Protein AF-H2LE62-F1 (afdb_monomer_lite)

Radius of gyration: 80.96 Å; chains: 1; bounding box: 161×39×253 Å

Structure (mmCIF, N/CA/C/O backbone):
data_AF-H2LE62-F1
#
_entry.id   AF-H2LE62-F1
#
loop_
_atom_site.group_PDB
_atom_site.id
_atom_site.type_symbol
_atom_site.label_atom_id
_atom_site.label_alt_id
_atom_site.label_comp_id
_atom_site.label_asym_id
_atom_site.label_entity_id
_atom_site.label_seq_id
_atom_site.pdbx_PDB_ins_code
_atom_site.Cartn_x
_atom_site.Cartn_y
_atom_site.Cartn_z
_atom_site.occupancy
_atom_site.B_iso_or_equiv
_atom_site.auth_seq_id
_atom_site.auth_comp_id
_atom_site.auth_asym_id
_atom_site.auth_atom_id
_atom_site.pdbx_PDB_model_num
ATOM 1 N N . MET A 1 1 ? 24.171 -25.745 -8.741 1.00 79.38 1 MET A N 1
ATOM 2 C CA . MET A 1 1 ? 22.837 -25.869 -9.371 1.00 79.38 1 MET A CA 1
ATOM 3 C C . MET A 1 1 ? 21.854 -24.994 -8.609 1.00 79.38 1 MET A C 1
ATOM 5 O O . MET A 1 1 ? 22.087 -24.761 -7.430 1.00 79.38 1 MET A O 1
ATOM 9 N N . ALA A 1 2 ? 20.806 -24.497 -9.262 1.00 84.38 2 ALA A N 1
ATOM 10 C CA . ALA A 1 2 ? 19.799 -23.618 -8.673 1.00 84.38 2 ALA A CA 1
ATOM 11 C C . ALA A 1 2 ? 18.381 -24.155 -8.909 1.00 84.38 2 ALA A C 1
ATOM 13 O O . ALA A 1 2 ? 18.107 -24.781 -9.931 1.00 84.38 2 ALA A O 1
ATOM 14 N N . HIS A 1 3 ? 17.477 -23.887 -7.968 1.00 89.00 3 HIS A N 1
ATOM 15 C CA . HIS A 1 3 ? 16.048 -24.156 -8.111 1.00 89.00 3 HIS A CA 1
ATOM 16 C C . HIS A 1 3 ? 15.319 -22.854 -8.430 1.00 89.00 3 HIS A C 1
ATOM 18 O O . HIS A 1 3 ? 15.571 -21.829 -7.798 1.00 89.00 3 HIS A O 1
ATOM 24 N N . VAL A 1 4 ? 14.428 -22.895 -9.418 1.00 88.62 4 VAL A N 1
ATOM 25 C CA . VAL A 1 4 ? 13.673 -21.721 -9.861 1.00 88.62 4 VAL A CA 1
ATOM 26 C C . VAL A 1 4 ? 12.310 -21.733 -9.185 1.00 88.62 4 VAL A C 1
ATOM 28 O O . VAL A 1 4 ? 11.580 -22.721 -9.271 1.00 88.62 4 VAL A O 1
ATOM 31 N N . PHE A 1 5 ? 11.967 -20.628 -8.532 1.00 91.75 5 PHE A N 1
ATOM 32 C CA . PHE A 1 5 ? 10.667 -20.404 -7.913 1.00 91.75 5 PHE A CA 1
ATOM 33 C C . PHE A 1 5 ? 10.000 -19.200 -8.567 1.00 91.75 5 PHE A C 1
ATOM 35 O O . PHE A 1 5 ? 10.669 -18.245 -8.957 1.00 91.75 5 PHE A O 1
ATOM 42 N N . GLN A 1 6 ? 8.679 -19.246 -8.671 1.00 92.06 6 GLN A N 1
ATOM 43 C CA . GLN A 1 6 ? 7.855 -18.131 -9.116 1.00 92.06 6 GLN A CA 1
ATOM 44 C C . GLN A 1 6 ? 6.832 -17.794 -8.038 1.00 92.06 6 GLN A C 1
ATOM 46 O O . GLN A 1 6 ? 6.438 -18.655 -7.252 1.00 92.06 6 GLN A O 1
ATOM 51 N N . ILE A 1 7 ? 6.389 -16.543 -7.998 1.00 94.00 7 ILE A N 1
ATOM 52 C CA . ILE A 1 7 ? 5.278 -16.157 -7.131 1.00 94.00 7 ILE A CA 1
ATOM 53 C C . ILE A 1 7 ? 4.008 -16.790 -7.699 1.00 94.00 7 ILE A C 1
ATOM 55 O O . ILE A 1 7 ? 3.726 -16.646 -8.889 1.00 94.00 7 ILE A O 1
ATOM 59 N N . ASP A 1 8 ? 3.256 -17.483 -6.847 1.00 91.19 8 ASP A N 1
ATOM 60 C CA . ASP A 1 8 ? 1.966 -18.070 -7.188 1.00 91.19 8 ASP A CA 1
ATOM 61 C C . ASP A 1 8 ? 1.083 -16.994 -7.843 1.00 91.19 8 ASP A C 1
ATOM 63 O O . ASP A 1 8 ? 0.768 -15.978 -7.209 1.00 91.19 8 ASP A O 1
ATOM 67 N N . PRO A 1 9 ? 0.699 -17.178 -9.118 1.00 88.81 9 PRO A N 1
ATOM 68 C CA . PRO A 1 9 ? -0.034 -16.164 -9.856 1.00 88.81 9 PRO A CA 1
ATOM 69 C C . PRO A 1 9 ? -1.421 -15.891 -9.267 1.00 88.81 9 PRO A C 1
ATOM 71 O O . PRO A 1 9 ? -1.924 -14.787 -9.469 1.00 88.81 9 PRO A O 1
ATOM 74 N N . SER A 1 10 ? -1.998 -16.842 -8.526 1.00 90.50 10 SER A N 1
ATOM 75 C CA . SER A 1 10 ? -3.333 -16.729 -7.931 1.00 90.50 10 SER A CA 1
ATOM 76 C C . SER A 1 10 ? -3.279 -16.002 -6.594 1.00 90.50 10 SER A C 1
ATOM 78 O O . SER A 1 10 ? -3.988 -15.025 -6.380 1.00 90.50 10 SER A O 1
ATOM 80 N N . THR A 1 11 ? -2.418 -16.468 -5.684 1.00 93.12 11 THR A N 1
ATOM 81 C CA . THR A 1 11 ? -2.375 -15.929 -4.318 1.00 93.12 11 THR A CA 1
ATOM 82 C C . THR A 1 11 ? -1.470 -14.711 -4.184 1.00 93.12 11 THR A C 1
ATOM 84 O O . THR A 1 11 ? -1.624 -13.959 -3.225 1.00 93.12 11 THR A O 1
ATOM 87 N N . LYS A 1 12 ? -0.508 -14.519 -5.103 1.00 91.81 12 LYS A N 1
ATOM 88 C CA . LYS A 1 12 ? 0.533 -13.470 -5.073 1.00 91.81 12 LYS A CA 1
ATOM 89 C C . LYS A 1 12 ? 1.337 -13.396 -3.763 1.00 91.81 12 LYS A C 1
ATOM 91 O O . LYS A 1 12 ? 2.067 -12.433 -3.548 1.00 91.81 12 LYS A O 1
ATOM 96 N N . LYS A 1 13 ? 1.214 -14.405 -2.896 1.00 92.31 13 LYS A N 1
ATOM 97 C CA . LYS A 1 13 ? 1.770 -14.425 -1.533 1.00 92.31 13 LYS A CA 1
ATOM 98 C C . LYS A 1 13 ? 2.765 -15.556 -1.303 1.00 92.31 13 LYS A C 1
ATOM 100 O O . LYS A 1 13 ? 3.617 -15.432 -0.432 1.00 92.31 13 LYS A O 1
ATOM 105 N N . ASN A 1 14 ? 2.685 -16.631 -2.086 1.00 92.06 14 ASN A N 1
ATOM 106 C CA . ASN A 1 14 ? 3.518 -17.815 -1.902 1.00 92.06 14 ASN A CA 1
ATOM 107 C C . ASN A 1 14 ? 4.499 -17.993 -3.061 1.00 92.06 14 ASN A C 1
ATOM 109 O O . ASN A 1 14 ? 4.156 -17.746 -4.214 1.00 92.06 14 ASN A O 1
ATOM 113 N N . TRP A 1 15 ? 5.707 -18.465 -2.759 1.00 93.81 15 TRP A N 1
ATOM 114 C CA . TRP A 1 15 ? 6.665 -18.916 -3.767 1.00 93.81 15 TRP A CA 1
ATOM 115 C C . TRP A 1 15 ? 6.410 -20.388 -4.077 1.00 93.81 15 TRP A C 1
ATOM 117 O O . TRP A 1 15 ? 6.434 -21.228 -3.179 1.00 93.81 15 TRP A O 1
ATOM 127 N N . VAL A 1 16 ? 6.181 -20.708 -5.346 1.00 93.19 16 VAL A N 1
ATOM 128 C CA . VAL A 1 16 ? 5.974 -22.076 -5.830 1.00 93.19 16 VAL A CA 1
ATOM 129 C C . VAL A 1 16 ? 7.095 -22.464 -6.796 1.00 93.19 16 VAL A C 1
ATOM 131 O O . VAL A 1 16 ? 7.558 -21.618 -7.567 1.00 93.19 16 VAL A O 1
ATOM 134 N N . PRO A 1 17 ? 7.585 -23.715 -6.764 1.00 91.69 17 PRO A N 1
ATOM 135 C CA . PRO A 1 17 ? 8.647 -24.149 -7.662 1.00 91.69 17 PRO A CA 1
ATOM 136 C C . PRO A 1 17 ? 8.170 -24.071 -9.116 1.00 91.69 17 PRO A C 1
ATOM 138 O O . PRO A 1 17 ? 7.155 -24.659 -9.483 1.00 91.69 17 PRO A O 1
ATOM 141 N N . ALA A 1 18 ? 8.919 -23.347 -9.946 1.00 88.12 18 ALA A N 1
ATOM 142 C CA . ALA A 1 18 ? 8.647 -23.205 -11.375 1.00 88.12 18 ALA A CA 1
ATOM 143 C C . ALA A 1 18 ? 9.115 -24.435 -12.176 1.00 88.12 18 ALA A C 1
ATOM 145 O O . ALA A 1 18 ? 8.654 -24.670 -13.288 1.00 88.12 18 ALA A O 1
ATOM 146 N N . SER A 1 19 ? 10.021 -25.239 -11.607 1.00 85.19 19 SER A N 1
ATOM 147 C CA . SER A 1 19 ? 10.523 -26.483 -12.194 1.00 85.19 19 SER A CA 1
ATOM 148 C C . SER A 1 19 ? 10.711 -27.556 -11.123 1.00 85.19 19 SER A C 1
ATOM 150 O O . SER A 1 19 ? 11.054 -27.257 -9.979 1.00 85.19 19 SER A O 1
ATOM 152 N N . ARG A 1 20 ? 10.527 -28.826 -11.510 1.00 84.88 20 ARG A N 1
ATOM 153 C CA . ARG A 1 20 ? 10.823 -29.996 -10.663 1.00 84.88 20 ARG A CA 1
ATOM 154 C C . ARG A 1 20 ? 12.308 -30.363 -10.643 1.00 84.88 20 ARG A C 1
ATOM 156 O O . ARG A 1 20 ? 12.728 -31.112 -9.769 1.00 84.88 20 ARG A O 1
ATOM 163 N N . GLN A 1 21 ? 13.088 -29.871 -11.602 1.00 84.12 21 GLN A N 1
ATOM 164 C CA . GLN A 1 21 ? 14.509 -30.186 -11.747 1.00 84.12 21 GLN A CA 1
ATOM 165 C C . GLN A 1 21 ? 15.361 -28.94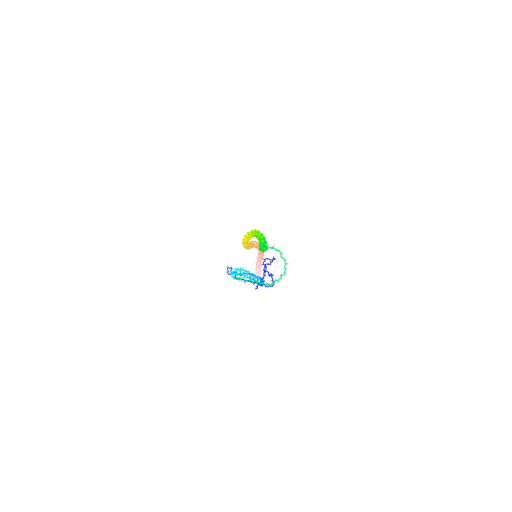9 -11.467 1.00 84.12 21 GLN A C 1
ATOM 167 O O . GLN A 1 21 ? 14.983 -27.826 -11.810 1.00 84.12 21 GLN A O 1
ATOM 172 N N . SER A 1 22 ? 16.515 -29.162 -10.835 1.00 83.88 22 SER A N 1
ATOM 173 C CA . SER A 1 22 ? 17.507 -28.113 -10.613 1.00 83.88 22 SER A CA 1
ATOM 174 C C . SER A 1 22 ? 18.229 -27.770 -11.911 1.00 83.88 22 SER A C 1
ATOM 176 O O . SER A 1 22 ? 18.597 -28.659 -12.675 1.00 83.88 22 SER A O 1
ATOM 178 N N . VAL A 1 23 ? 18.487 -26.485 -12.125 1.00 84.12 23 VAL A N 1
ATOM 179 C CA . VAL A 1 23 ? 19.155 -25.971 -13.320 1.00 84.12 23 VAL A CA 1
ATOM 180 C C . VAL A 1 23 ? 20.631 -25.719 -13.023 1.00 84.12 23 VAL A C 1
ATOM 182 O O . VAL A 1 23 ? 21.001 -25.258 -11.936 1.00 84.12 23 VAL A O 1
ATOM 185 N N . THR A 1 24 ? 21.506 -26.024 -13.978 1.00 84.00 24 THR A N 1
ATOM 186 C CA . THR A 1 24 ? 22.932 -25.712 -13.838 1.00 84.00 24 THR A CA 1
ATOM 187 C C . THR A 1 24 ? 23.139 -24.226 -14.095 1.00 84.00 24 THR A C 1
ATOM 189 O O . THR A 1 24 ? 22.752 -23.715 -15.140 1.00 84.00 24 THR A O 1
ATOM 192 N N . VAL A 1 25 ? 23.751 -23.527 -13.141 1.00 84.38 25 VAL A N 1
ATOM 193 C CA . VAL A 1 25 ? 24.020 -22.089 -13.235 1.00 84.38 25 VAL A CA 1
ATOM 194 C C . VAL A 1 25 ? 25.492 -21.820 -12.982 1.00 84.38 25 VAL A C 1
ATOM 196 O O . VAL A 1 25 ? 26.082 -22.403 -12.069 1.00 84.38 25 VAL A O 1
ATOM 199 N N . SER A 1 26 ? 26.064 -20.922 -13.775 1.00 84.19 26 SER A N 1
ATOM 200 C CA . SER A 1 26 ? 27.391 -20.360 -13.541 1.00 84.19 26 SER A CA 1
ATOM 201 C C . SER A 1 26 ? 27.226 -18.989 -12.905 1.00 84.19 26 SER A C 1
ATOM 203 O O . SER A 1 26 ? 26.459 -18.163 -13.398 1.00 84.19 26 SER A O 1
ATOM 205 N N . TYR A 1 27 ? 27.931 -18.744 -11.807 1.00 88.38 27 TYR A N 1
ATOM 206 C CA . TYR A 1 27 ? 27.864 -17.490 -11.067 1.00 88.38 27 TYR A CA 1
ATOM 207 C C . TYR A 1 27 ? 29.265 -17.015 -10.681 1.00 88.38 27 TYR A C 1
ATOM 209 O O . TYR A 1 27 ? 30.187 -17.820 -10.570 1.00 88.38 27 TYR A O 1
ATOM 217 N N . PHE A 1 28 ? 29.419 -15.712 -10.462 1.00 88.62 28 PHE A N 1
ATOM 218 C CA . PHE A 1 28 ? 30.625 -15.129 -9.878 1.00 88.62 28 PHE A CA 1
ATOM 219 C C . PHE A 1 28 ? 30.275 -14.235 -8.698 1.00 88.62 28 PHE A C 1
ATOM 221 O O . PHE A 1 28 ? 29.140 -13.775 -8.562 1.00 88.62 28 PHE A O 1
ATOM 228 N N . TYR A 1 29 ? 31.265 -14.004 -7.845 1.00 91.94 29 TYR A N 1
ATOM 229 C CA . TYR A 1 29 ? 31.158 -13.061 -6.749 1.00 91.94 29 TYR A CA 1
ATOM 230 C C . TYR A 1 29 ? 31.621 -11.675 -7.202 1.00 91.94 29 TYR A C 1
ATOM 232 O O . TYR A 1 29 ? 32.775 -11.499 -7.589 1.00 91.94 29 TYR A O 1
ATOM 240 N N . ASP A 1 30 ? 30.718 -10.701 -7.155 1.00 93.31 30 ASP A N 1
ATOM 241 C CA . ASP A 1 30 ? 31.009 -9.296 -7.410 1.00 93.31 30 ASP A CA 1
ATOM 242 C C . ASP A 1 30 ? 31.349 -8.616 -6.077 1.00 93.31 30 ASP A C 1
ATOM 244 O O . ASP A 1 30 ? 30.464 -8.240 -5.303 1.00 93.31 30 ASP A O 1
ATOM 248 N N . SER A 1 31 ? 32.647 -8.469 -5.801 1.00 89.56 31 SER A N 1
ATOM 249 C CA . SER A 1 31 ? 33.146 -7.846 -4.570 1.00 89.56 31 SER A CA 1
ATOM 250 C C . SER A 1 31 ? 32.773 -6.367 -4.457 1.00 89.56 31 SER A C 1
ATOM 252 O O . SER A 1 31 ? 32.601 -5.878 -3.344 1.00 89.56 31 SER A O 1
ATOM 254 N N . SER A 1 32 ? 32.578 -5.666 -5.580 1.00 93.19 32 SER A N 1
ATOM 255 C CA . SER A 1 32 ? 32.186 -4.250 -5.576 1.00 93.19 32 SER A CA 1
ATOM 256 C C . SER A 1 32 ? 30.762 -4.042 -5.063 1.00 93.19 32 SER A C 1
ATOM 258 O O . SER A 1 32 ? 30.450 -3.005 -4.482 1.00 93.19 32 SER A O 1
ATOM 260 N N . ARG A 1 33 ? 29.898 -5.047 -5.251 1.00 92.62 33 ARG A N 1
ATOM 261 C CA . ARG A 1 33 ? 28.489 -5.019 -4.839 1.00 92.62 33 ARG A CA 1
ATOM 262 C C . ARG A 1 33 ? 28.158 -6.016 -3.739 1.00 92.62 33 ARG A C 1
ATOM 264 O O . ARG A 1 33 ? 26.978 -6.216 -3.463 1.00 92.62 33 ARG A O 1
ATOM 271 N N . ASN A 1 34 ? 29.171 -6.665 -3.165 1.00 92.44 34 ASN A N 1
ATOM 272 C CA . ASN A 1 34 ? 29.035 -7.679 -2.122 1.00 92.44 34 ASN A CA 1
ATOM 273 C C . ASN A 1 34 ? 27.920 -8.706 -2.432 1.00 92.44 34 ASN A C 1
ATOM 275 O O . ASN A 1 34 ? 27.100 -9.032 -1.575 1.00 92.44 34 ASN A O 1
ATOM 279 N N . SER A 1 35 ? 27.825 -9.149 -3.692 1.00 93.56 35 SER A N 1
ATOM 280 C CA . SER A 1 35 ? 26.723 -9.992 -4.178 1.00 93.56 35 SER A CA 1
ATOM 281 C C . SER A 1 35 ? 27.176 -10.987 -5.243 1.00 93.56 35 SER A C 1
ATOM 283 O O . SER A 1 35 ? 28.118 -10.747 -5.996 1.00 93.56 35 SER A O 1
ATOM 285 N N . TYR A 1 36 ? 26.497 -12.133 -5.314 1.00 90.56 36 TYR A N 1
ATOM 286 C CA . TYR A 1 36 ? 26.715 -13.124 -6.366 1.00 90.56 36 TYR A CA 1
ATOM 287 C C . TYR A 1 36 ? 25.845 -12.814 -7.580 1.00 90.56 36 TYR A C 1
ATOM 289 O O . TYR A 1 36 ? 24.660 -12.508 -7.439 1.00 90.56 36 TYR A O 1
ATOM 297 N N . ARG A 1 37 ? 26.411 -12.937 -8.782 1.00 89.38 37 ARG A N 1
ATOM 298 C CA . ARG A 1 37 ? 25.683 -12.735 -10.037 1.00 89.38 37 ARG A CA 1
ATOM 299 C C . ARG A 1 37 ? 25.733 -13.971 -10.912 1.00 89.38 37 ARG A C 1
ATOM 301 O O . ARG A 1 37 ? 26.789 -14.575 -11.077 1.00 89.38 37 ARG A O 1
ATOM 308 N N . ILE A 1 38 ? 24.588 -14.316 -11.490 1.00 85.25 38 ILE A N 1
ATOM 309 C CA . ILE A 1 38 ? 24.452 -15.419 -12.442 1.00 85.25 38 ILE A CA 1
ATOM 310 C C . ILE A 1 38 ? 24.898 -14.919 -13.819 1.00 85.25 38 ILE A C 1
ATOM 312 O O . ILE A 1 38 ? 24.414 -13.896 -14.294 1.00 85.25 38 ILE A O 1
ATOM 316 N N . ILE A 1 39 ? 25.831 -15.638 -14.438 1.00 82.19 39 ILE A N 1
ATOM 317 C CA . ILE A 1 39 ? 26.402 -15.328 -15.757 1.00 82.19 39 ILE A CA 1
ATOM 318 C C . ILE A 1 39 ? 25.663 -16.104 -16.845 1.00 82.19 39 ILE A C 1
ATOM 320 O O . ILE A 1 39 ? 25.395 -15.578 -17.920 1.00 82.19 39 ILE A O 1
ATOM 324 N N . SER A 1 40 ? 25.324 -17.363 -16.567 1.00 77.19 40 SER A N 1
ATOM 325 C CA . SER A 1 40 ? 24.586 -18.206 -17.498 1.00 77.19 40 SER A CA 1
ATOM 326 C C . SER A 1 40 ? 23.736 -19.237 -16.768 1.00 77.19 40 SER A C 1
ATOM 328 O O . SER A 1 40 ? 24.043 -19.681 -15.655 1.00 77.19 40 SER A O 1
ATOM 330 N N . VAL A 1 41 ? 22.650 -19.606 -17.434 1.00 71.38 41 VAL A N 1
ATOM 331 C CA . VAL A 1 41 ? 21.758 -20.701 -17.075 1.00 71.38 41 VAL A CA 1
ATOM 332 C C . VAL A 1 41 ? 21.924 -21.728 -18.196 1.00 71.38 41 VAL A C 1
ATOM 334 O O . VAL A 1 41 ? 21.844 -21.356 -19.363 1.00 71.38 41 VAL A O 1
ATOM 337 N N . ASP A 1 42 ? 22.248 -22.972 -17.842 1.00 69.75 42 ASP A N 1
ATOM 338 C CA . ASP A 1 42 ? 22.785 -24.025 -18.722 1.00 69.75 42 ASP A CA 1
ATOM 339 C C . ASP A 1 42 ? 24.195 -23.730 -19.263 1.00 69.75 42 ASP A C 1
ATOM 341 O O . ASP A 1 42 ? 24.409 -23.357 -20.419 1.00 69.75 42 ASP A O 1
ATOM 345 N N . GLY A 1 43 ? 25.189 -23.940 -18.390 1.00 61.00 43 GLY A N 1
ATOM 346 C CA . GLY A 1 43 ? 26.604 -23.629 -18.621 1.00 61.00 43 GLY A CA 1
ATOM 347 C C . GLY A 1 43 ? 27.238 -24.207 -19.896 1.00 61.00 43 GLY A C 1
ATOM 348 O O . GLY A 1 43 ? 28.228 -23.651 -20.360 1.00 61.00 43 GLY A O 1
ATOM 349 N N . THR A 1 44 ? 26.675 -25.253 -20.510 1.00 64.19 44 THR A N 1
ATOM 350 C CA . THR A 1 44 ? 27.186 -25.844 -21.762 1.00 64.19 44 THR A CA 1
ATOM 351 C C . THR A 1 44 ? 26.957 -24.949 -22.979 1.00 64.19 44 THR A C 1
ATOM 353 O O . THR A 1 44 ? 27.896 -24.688 -23.725 1.00 64.19 44 THR A O 1
ATOM 356 N N . LYS A 1 45 ? 25.757 -24.377 -23.144 1.00 65.25 45 LYS A N 1
ATOM 357 C CA . LYS A 1 45 ? 25.431 -23.539 -24.316 1.00 65.25 45 LYS A CA 1
ATOM 358 C C . LYS A 1 45 ? 26.191 -22.213 -24.327 1.00 65.25 45 LYS A C 1
ATOM 360 O O . LYS A 1 45 ? 26.564 -21.717 -25.387 1.00 65.25 45 LYS A O 1
ATOM 365 N N . PHE A 1 46 ? 26.406 -21.620 -23.150 1.00 68.12 46 PHE A N 1
ATOM 366 C CA . PHE A 1 46 ? 27.213 -20.404 -23.040 1.00 68.12 46 PHE A CA 1
ATOM 367 C C . PHE A 1 46 ? 28.699 -20.700 -23.246 1.00 68.12 46 PHE A C 1
ATOM 369 O O . PHE A 1 46 ? 29.360 -19.932 -23.933 1.00 68.12 46 PHE A O 1
ATOM 376 N N . ALA A 1 47 ? 29.221 -21.802 -22.696 1.00 67.50 47 ALA A N 1
ATOM 377 C CA . ALA A 1 47 ? 30.623 -22.171 -22.876 1.00 67.50 47 ALA A CA 1
ATOM 378 C C . ALA A 1 47 ? 30.971 -22.403 -24.354 1.00 67.50 47 ALA A C 1
ATOM 380 O O . ALA A 1 47 ? 31.992 -21.900 -24.812 1.00 67.50 47 ALA A O 1
ATOM 381 N N . GLU A 1 48 ? 30.101 -23.079 -25.110 1.00 74.94 48 GLU A N 1
ATOM 382 C CA . GLU A 1 48 ? 30.274 -23.288 -26.553 1.00 74.94 48 GLU A CA 1
ATOM 383 C C . GLU A 1 48 ? 30.271 -21.963 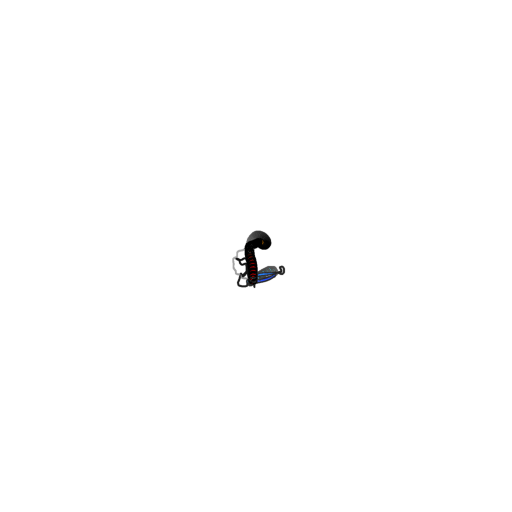-27.327 1.00 74.94 48 GLU A C 1
ATOM 385 O O . GLU A 1 48 ? 31.217 -21.681 -28.059 1.00 74.94 48 GLU A O 1
ATOM 390 N N . LYS A 1 49 ? 29.274 -21.095 -27.100 1.00 74.69 49 LYS A N 1
ATOM 391 C CA . LYS A 1 49 ? 29.204 -19.781 -27.766 1.00 74.69 49 LYS A CA 1
ATOM 392 C C . LYS A 1 49 ? 30.335 -18.838 -27.362 1.00 74.69 49 LYS A C 1
ATOM 394 O O . LYS A 1 49 ? 30.838 -18.083 -28.185 1.00 74.69 49 LYS A O 1
ATOM 399 N N . PHE A 1 50 ? 30.740 -18.849 -26.096 1.00 76.50 50 PHE A N 1
ATOM 400 C CA . PHE A 1 50 ? 31.860 -18.038 -25.627 1.00 76.50 50 PHE A CA 1
ATOM 401 C C . PHE A 1 50 ? 33.174 -18.519 -26.245 1.00 76.50 50 PHE A C 1
ATOM 403 O O . PHE A 1 50 ? 34.005 -17.700 -26.630 1.00 76.50 50 PHE A O 1
ATOM 410 N N . GLN A 1 51 ? 33.344 -19.835 -26.388 1.00 78.38 51 GLN A N 1
ATOM 411 C CA . GLN A 1 51 ? 34.494 -20.419 -27.064 1.00 78.38 51 GLN A CA 1
ATOM 412 C C . GLN A 1 51 ? 34.500 -20.062 -28.559 1.00 78.38 51 GLN A C 1
ATOM 414 O O . GLN A 1 51 ? 35.532 -19.623 -29.056 1.00 78.38 51 GLN A O 1
ATOM 419 N N . GLU A 1 52 ? 33.347 -20.107 -29.232 1.00 84.00 52 GLU A N 1
ATOM 420 C CA . GLU A 1 52 ? 33.175 -19.660 -30.622 1.00 84.00 52 GLU A CA 1
ATOM 421 C C . GLU A 1 52 ? 33.548 -18.178 -30.807 1.00 84.00 52 GLU A C 1
ATOM 423 O O . GLU A 1 52 ? 34.324 -17.835 -31.698 1.00 84.00 52 GLU A O 1
ATOM 428 N N . VAL A 1 53 ? 33.076 -17.292 -29.921 1.00 84.62 53 VAL A N 1
ATOM 429 C CA . VAL A 1 53 ? 33.414 -15.856 -29.959 1.00 84.62 53 VAL A CA 1
ATOM 430 C C . VAL A 1 53 ? 34.899 -15.622 -29.676 1.00 84.62 53 VAL A C 1
ATOM 432 O O . VAL A 1 53 ? 35.528 -14.789 -30.330 1.00 84.62 53 VAL A O 1
ATOM 435 N N . LYS A 1 54 ? 35.487 -16.360 -28.728 1.00 86.81 54 LYS A N 1
ATOM 436 C CA . LYS A 1 54 ? 36.919 -16.279 -28.414 1.00 86.81 54 LYS A CA 1
ATOM 437 C C . LYS A 1 54 ? 37.775 -16.715 -29.605 1.00 86.81 54 LYS A C 1
ATOM 439 O O . LYS A 1 54 ? 38.775 -16.063 -29.907 1.00 86.81 54 LYS A O 1
ATOM 444 N N . ASP A 1 55 ? 37.372 -17.777 -30.294 1.00 87.44 55 ASP A N 1
ATOM 445 C CA . ASP A 1 55 ? 38.079 -18.300 -31.462 1.00 87.44 55 ASP A CA 1
ATOM 446 C C . ASP A 1 55 ? 37.902 -17.380 -32.681 1.00 87.44 55 ASP A C 1
ATOM 448 O O . ASP A 1 55 ? 38.876 -17.112 -33.385 1.00 87.44 55 ASP A O 1
ATOM 452 N N . ALA A 1 56 ? 36.722 -16.779 -32.869 1.00 86.69 56 ALA A N 1
ATOM 453 C CA . ALA A 1 56 ? 36.484 -15.754 -33.887 1.00 86.69 56 ALA A CA 1
ATOM 454 C C . ALA A 1 56 ? 37.305 -14.475 -33.639 1.00 86.69 56 ALA A C 1
ATOM 456 O O . ALA A 1 56 ? 37.878 -13.913 -34.574 1.00 86.69 56 ALA A O 1
ATOM 457 N N . ALA A 1 57 ? 37.418 -14.031 -32.383 1.00 84.00 57 ALA A N 1
ATOM 458 C CA . ALA A 1 57 ? 38.248 -12.887 -32.009 1.00 84.00 57 ALA A CA 1
ATOM 459 C C . ALA A 1 57 ? 39.743 -13.167 -32.231 1.00 84.00 57 ALA A C 1
ATOM 461 O O . ALA A 1 57 ? 40.471 -12.299 -32.715 1.00 84.00 57 ALA A O 1
ATOM 462 N N . LYS A 1 58 ? 40.199 -14.392 -31.933 1.00 87.56 58 LYS A N 1
ATOM 463 C CA . LYS A 1 58 ? 41.564 -14.833 -32.238 1.00 87.56 58 LYS A CA 1
ATOM 464 C C . LYS A 1 58 ? 41.814 -14.846 -33.748 1.00 87.56 58 LYS A C 1
ATOM 466 O O . LYS A 1 58 ? 42.793 -14.260 -34.195 1.00 87.56 58 LYS A O 1
ATOM 471 N N . LEU A 1 59 ? 40.893 -15.409 -34.531 1.00 85.75 59 LEU A N 1
ATOM 472 C CA . LEU A 1 59 ? 40.986 -15.449 -35.991 1.00 85.75 59 LEU A CA 1
ATOM 473 C C . LEU A 1 59 ? 41.004 -14.042 -36.611 1.00 85.75 59 LEU A C 1
ATOM 475 O O . LEU A 1 59 ? 41.763 -13.788 -37.542 1.00 85.75 59 LEU A O 1
ATOM 479 N N . ALA A 1 60 ? 40.208 -13.106 -36.087 1.00 82.56 60 ALA A N 1
ATOM 480 C CA . ALA A 1 60 ? 40.226 -11.710 -36.522 1.00 82.56 60 ALA A CA 1
ATOM 481 C C . ALA A 1 60 ? 41.568 -11.026 -36.214 1.00 82.56 60 ALA A C 1
ATOM 483 O O . ALA A 1 60 ? 42.073 -10.259 -37.038 1.00 82.56 60 ALA A O 1
ATOM 484 N N . ARG A 1 61 ? 42.168 -11.331 -35.057 1.00 83.56 61 ARG A N 1
ATOM 485 C CA . ARG A 1 61 ? 43.487 -10.821 -34.669 1.00 83.56 61 ARG A CA 1
ATOM 486 C C . ARG A 1 61 ? 44.593 -11.377 -35.565 1.00 83.56 61 ARG A C 1
ATOM 488 O O . ARG A 1 61 ? 45.393 -10.598 -36.074 1.00 83.56 61 ARG A O 1
ATOM 495 N N . ASP A 1 62 ? 44.584 -12.682 -35.817 1.00 82.12 62 ASP A N 1
ATOM 496 C CA . ASP A 1 62 ? 45.578 -13.353 -36.660 1.00 82.12 62 ASP A CA 1
ATOM 497 C C . ASP A 1 62 ? 45.463 -12.874 -38.126 1.00 82.12 62 ASP A C 1
ATOM 499 O O . ASP A 1 62 ? 46.466 -12.536 -38.750 1.00 82.12 62 ASP A O 1
ATOM 503 N N . LYS A 1 63 ? 44.240 -12.680 -38.645 1.00 78.75 63 LYS A N 1
ATOM 504 C CA . LYS A 1 63 ? 43.993 -12.114 -39.988 1.00 78.75 63 LYS A CA 1
ATOM 505 C C . LYS A 1 63 ? 44.418 -10.646 -40.113 1.00 78.75 63 LYS A C 1
ATOM 507 O O . LYS A 1 63 ? 44.826 -10.206 -41.188 1.00 78.75 63 LYS A O 1
ATOM 512 N N . SER A 1 64 ? 44.325 -9.875 -39.028 1.00 68.44 64 SER A N 1
ATOM 513 C CA . SER A 1 64 ? 44.852 -8.506 -38.980 1.00 68.44 64 SER A CA 1
ATOM 514 C C . SER A 1 64 ? 46.382 -8.476 -38.911 1.00 68.44 64 SER A C 1
ATOM 516 O O . SER A 1 64 ? 46.976 -7.499 -39.363 1.00 68.44 64 SER A O 1
ATOM 518 N N . GLN A 1 65 ? 47.013 -9.518 -38.366 1.00 66.44 65 GLN A N 1
ATOM 519 C CA . GLN A 1 65 ? 48.465 -9.632 -38.264 1.00 66.44 65 GLN A CA 1
ATOM 520 C C . GLN A 1 65 ? 49.093 -10.139 -39.577 1.00 66.44 65 GLN A C 1
ATOM 522 O O . GLN A 1 65 ? 50.059 -9.545 -40.053 1.00 66.44 65 GLN A O 1
ATOM 527 N N . GLU A 1 66 ? 48.480 -11.115 -40.259 1.00 56.53 66 GLU A N 1
ATOM 528 C CA . GLU A 1 66 ? 48.920 -11.572 -41.593 1.00 56.53 66 GLU A CA 1
ATOM 529 C C . GLU A 1 66 ? 48.872 -10.457 -42.650 1.00 56.53 66 GLU A C 1
ATOM 531 O O . GLU A 1 66 ? 49.738 -10.374 -43.523 1.00 56.53 66 GLU A O 1
ATOM 536 N N . LYS A 1 67 ? 47.892 -9.546 -42.565 1.00 54.78 67 LYS A N 1
ATOM 537 C CA . LYS A 1 67 ? 47.789 -8.397 -43.481 1.00 54.78 67 LYS A CA 1
ATOM 538 C C . LYS A 1 67 ? 48.867 -7.327 -43.236 1.00 54.78 67 LYS A C 1
ATOM 540 O O . LYS A 1 67 ? 49.092 -6.495 -44.110 1.00 54.78 67 LYS A O 1
ATOM 545 N N . GLY A 1 68 ? 49.521 -7.348 -42.071 1.00 50.53 68 GLY A N 1
ATOM 546 C CA . GLY A 1 68 ? 50.674 -6.502 -41.745 1.00 50.53 68 GLY A CA 1
ATOM 547 C C . GLY A 1 68 ? 52.011 -7.135 -42.141 1.00 50.53 68 GLY A C 1
ATOM 548 O O . GLY A 1 68 ? 52.897 -6.440 -42.629 1.00 50.53 68 GLY A O 1
ATOM 549 N N . GLU A 1 69 ? 52.145 -8.456 -42.007 1.00 47.12 69 GLU A N 1
ATOM 550 C CA . GLU A 1 69 ? 53.385 -9.177 -42.337 1.00 47.12 69 GLU A CA 1
ATOM 551 C C . GLU A 1 69 ? 53.543 -9.433 -43.854 1.00 47.12 69 GLU A C 1
ATOM 553 O O . GLU A 1 69 ? 54.664 -9.465 -44.361 1.00 47.12 69 GLU A O 1
ATOM 558 N N . THR A 1 70 ? 52.443 -9.497 -44.620 1.00 46.12 70 THR A N 1
ATOM 559 C CA . THR A 1 70 ? 52.471 -9.659 -46.094 1.00 46.12 70 THR A CA 1
ATOM 560 C C . THR A 1 70 ? 52.791 -8.380 -46.880 1.00 46.12 70 THR A C 1
ATOM 562 O O . THR A 1 70 ? 53.157 -8.467 -48.050 1.00 46.12 70 THR A O 1
ATOM 565 N N . LEU A 1 71 ? 52.720 -7.196 -46.258 1.00 46.38 71 LEU A N 1
ATOM 566 C CA . LEU A 1 71 ? 53.101 -5.922 -46.893 1.00 46.38 71 LEU A CA 1
ATOM 567 C C . LEU A 1 71 ? 54.569 -5.533 -46.646 1.00 46.38 71 LEU A C 1
ATOM 569 O O . LEU A 1 71 ? 55.052 -4.588 -47.265 1.00 46.38 71 LEU A O 1
ATOM 573 N N . SER A 1 72 ? 55.291 -6.253 -45.778 1.00 44.75 72 SER A N 1
ATOM 574 C CA . SER A 1 72 ? 56.641 -5.854 -45.352 1.00 44.75 72 SER A CA 1
ATOM 575 C C . SER A 1 72 ? 57.795 -6.592 -46.040 1.00 44.75 72 SER A C 1
ATOM 577 O O . SER A 1 72 ? 58.938 -6.225 -45.796 1.00 44.75 72 SER A O 1
ATOM 579 N N . ASN A 1 73 ? 57.551 -7.577 -46.912 1.00 41.88 73 ASN A N 1
ATOM 580 C CA . ASN A 1 73 ? 58.617 -8.315 -47.606 1.00 41.88 73 ASN A CA 1
ATOM 581 C C . ASN A 1 73 ? 58.259 -8.606 -49.076 1.00 41.88 73 ASN A C 1
ATOM 583 O O . ASN A 1 73 ? 58.101 -9.753 -49.483 1.00 41.88 73 ASN A O 1
ATOM 587 N N . HIS A 1 74 ? 58.156 -7.567 -49.907 1.00 41.47 74 HIS A N 1
ATOM 588 C CA . HIS A 1 74 ? 58.346 -7.730 -51.354 1.00 41.47 74 HIS A CA 1
ATOM 589 C C . HIS A 1 74 ? 59.070 -6.522 -51.947 1.00 41.47 74 HIS A C 1
ATOM 591 O O . HIS A 1 74 ? 58.549 -5.734 -52.731 1.00 41.47 74 HIS A O 1
ATOM 597 N N . SER A 1 75 ? 60.303 -6.336 -51.502 1.00 47.50 75 SER A N 1
ATOM 598 C CA . SER A 1 75 ? 61.284 -5.503 -52.183 1.00 47.50 75 SER A CA 1
ATOM 599 C C . SER A 1 75 ? 62.643 -6.084 -51.877 1.00 47.50 75 SER A C 1
ATOM 601 O O . SER A 1 75 ? 63.301 -5.570 -50.993 1.00 47.50 75 SER A O 1
ATOM 603 N N . GLN A 1 76 ? 63.013 -7.172 -52.557 1.00 39.00 76 GLN A N 1
ATOM 604 C CA . GLN A 1 76 ? 64.392 -7.466 -52.954 1.00 39.00 76 GLN A CA 1
ATOM 605 C C . GLN A 1 76 ? 64.413 -8.559 -54.038 1.00 39.00 76 GLN A C 1
ATOM 607 O O . GLN A 1 76 ? 64.012 -9.696 -53.812 1.00 39.00 76 GLN A O 1
ATOM 612 N N . GLU A 1 77 ? 64.973 -8.149 -55.178 1.00 33.59 77 GLU A N 1
ATOM 613 C CA . GLU A 1 77 ? 66.021 -8.860 -55.918 1.00 33.59 77 GLU A CA 1
ATOM 614 C C . GLU A 1 77 ? 65.669 -9.762 -57.113 1.00 33.59 77 GLU A C 1
ATOM 616 O O . GLU A 1 77 ? 64.687 -10.496 -57.150 1.00 33.59 77 GLU A O 1
ATOM 621 N N . SER A 1 78 ? 66.629 -9.728 -58.047 1.00 37.25 78 SER A N 1
ATOM 622 C CA . SER A 1 78 ? 66.912 -10.659 -59.140 1.00 37.25 78 SER A CA 1
ATOM 623 C C . SER A 1 78 ? 66.264 -10.263 -60.471 1.00 37.25 78 SER A C 1
ATOM 625 O O . SER A 1 78 ? 65.082 -10.467 -60.703 1.00 37.25 78 SER A O 1
ATOM 627 N N . GLY A 1 79 ? 66.966 -9.598 -61.391 1.00 37.22 79 GLY A N 1
ATOM 628 C CA . GLY A 1 79 ? 68.276 -9.993 -61.899 1.00 37.22 79 GLY A CA 1
ATOM 629 C C . GLY A 1 79 ? 68.075 -11.054 -62.976 1.00 37.22 79 GLY A C 1
ATOM 630 O O . GLY A 1 79 ? 67.868 -12.217 -62.650 1.00 37.22 79 GLY A O 1
ATOM 631 N N . ARG A 1 80 ? 68.120 -10.645 -64.250 1.00 36.53 80 ARG A N 1
ATOM 632 C CA . ARG A 1 80 ? 68.509 -11.497 -65.385 1.00 36.53 80 ARG A CA 1
ATOM 633 C C . ARG A 1 80 ? 68.687 -10.664 -66.648 1.00 36.53 80 ARG A C 1
ATOM 635 O O . ARG A 1 80 ? 67.742 -10.327 -67.353 1.00 36.53 80 ARG A O 1
ATOM 642 N N . GLU A 1 81 ? 69.951 -10.372 -66.911 1.00 34.81 81 GLU A N 1
ATOM 643 C CA . GLU A 1 81 ? 70.469 -10.205 -68.257 1.00 34.81 81 GLU A CA 1
ATOM 644 C C . GLU A 1 81 ? 70.371 -11.535 -69.032 1.00 34.81 81 GLU A C 1
ATOM 646 O O . GLU A 1 81 ? 70.764 -12.575 -68.507 1.00 34.81 81 GLU A O 1
ATOM 651 N N . THR A 1 82 ? 69.964 -11.443 -70.309 1.00 43.41 82 THR A N 1
ATOM 652 C CA . THR A 1 82 ? 70.381 -12.268 -71.479 1.00 43.41 82 THR A CA 1
ATOM 653 C C . THR A 1 82 ? 69.994 -13.773 -71.516 1.00 43.41 82 THR A C 1
ATOM 655 O O . THR A 1 82 ? 69.927 -14.420 -70.475 1.00 43.41 82 THR A O 1
ATOM 658 N N . PRO A 1 83 ? 69.684 -14.362 -72.704 1.00 44.22 83 PRO A N 1
ATOM 659 C CA . PRO A 1 83 ? 70.701 -14.640 -73.728 1.00 44.22 83 PRO A CA 1
ATOM 660 C C . PRO A 1 83 ? 70.309 -14.412 -75.204 1.00 44.22 83 PRO A C 1
ATOM 662 O O . PRO A 1 83 ? 69.158 -14.485 -75.622 1.00 44.22 83 PRO A O 1
ATOM 665 N N . SER A 1 84 ? 71.375 -14.176 -75.969 1.00 43.94 84 SER A N 1
ATOM 666 C CA . SER A 1 84 ? 71.577 -14.362 -77.409 1.00 43.94 84 SER A CA 1
ATOM 667 C C . SER A 1 84 ? 70.697 -15.424 -78.093 1.00 43.94 84 SER A C 1
ATOM 669 O O . SER A 1 84 ? 70.537 -16.531 -77.581 1.00 43.94 84 SER A O 1
ATOM 671 N N . SER A 1 85 ? 70.255 -15.131 -79.324 1.00 34.12 85 SER A N 1
ATOM 672 C CA . SER A 1 85 ? 69.968 -16.162 -80.327 1.00 34.12 85 SER A CA 1
ATOM 673 C C . SER A 1 85 ? 70.628 -15.808 -81.665 1.00 34.12 85 SER A C 1
ATOM 675 O O . SER A 1 85 ? 70.123 -15.018 -82.456 1.00 34.12 85 SER A O 1
ATOM 677 N N . ASN A 1 86 ? 71.814 -16.395 -81.828 1.00 33.59 86 ASN A N 1
ATOM 678 C CA . ASN A 1 86 ? 72.351 -17.058 -83.015 1.00 33.59 86 ASN A CA 1
ATOM 679 C C . ASN A 1 86 ? 72.388 -16.315 -84.360 1.00 33.59 86 ASN A C 1
ATOM 681 O O . ASN A 1 86 ? 71.430 -16.276 -85.127 1.00 33.59 86 ASN A O 1
ATOM 685 N N . GLN A 1 87 ? 73.617 -15.936 -84.722 1.00 44.28 87 GLN A N 1
ATOM 686 C CA . GLN A 1 87 ? 74.117 -16.130 -86.080 1.00 44.28 87 GLN A CA 1
ATOM 687 C C . GLN A 1 87 ? 73.934 -17.594 -86.513 1.00 44.28 87 GLN A C 1
ATOM 689 O O . GLN A 1 87 ? 74.288 -18.513 -85.773 1.00 44.28 87 GLN A O 1
ATOM 694 N N . ALA A 1 88 ? 73.480 -17.798 -87.746 1.00 29.20 88 ALA A N 1
ATOM 695 C CA . ALA A 1 88 ? 73.769 -18.997 -88.516 1.00 29.20 88 ALA A CA 1
ATOM 696 C C . ALA A 1 88 ? 74.097 -18.594 -89.956 1.00 29.20 88 ALA A C 1
ATOM 698 O O . ALA A 1 88 ? 73.476 -17.724 -90.562 1.00 29.20 88 ALA A O 1
ATOM 699 N N . SER A 1 89 ? 75.158 -19.214 -90.434 1.00 35.75 89 SER A N 1
ATOM 700 C CA . SER A 1 89 ? 75.927 -18.973 -91.639 1.00 35.75 89 SER A CA 1
ATOM 701 C C . SER A 1 89 ? 75.441 -19.793 -92.843 1.00 35.75 89 SER A C 1
ATOM 703 O O . SER A 1 89 ? 75.024 -20.930 -92.667 1.00 35.75 89 SER A O 1
ATOM 705 N N . SER A 1 90 ? 75.732 -19.273 -94.041 1.00 35.59 90 SER A N 1
ATOM 706 C CA . SER A 1 90 ? 76.348 -19.999 -95.170 1.00 35.59 90 SER A CA 1
ATOM 707 C C . SER A 1 90 ? 75.570 -21.015 -96.045 1.00 35.59 90 SER A C 1
ATOM 709 O O . SER A 1 90 ? 75.136 -22.061 -95.585 1.00 35.59 90 SER A O 1
ATOM 711 N N . ILE A 1 91 ? 75.672 -20.739 -97.364 1.00 40.06 91 ILE A N 1
ATOM 712 C CA . ILE A 1 91 ? 75.822 -21.634 -98.545 1.00 40.06 91 ILE A CA 1
ATOM 713 C C . ILE A 1 91 ? 74.553 -22.306 -99.120 1.00 40.06 91 ILE A C 1
ATOM 715 O O . ILE A 1 91 ? 74.046 -23.272 -98.567 1.00 40.06 91 ILE A O 1
ATOM 719 N N . ASN A 1 92 ? 74.126 -21.899 -100.327 1.00 35.78 92 ASN A N 1
ATOM 720 C CA . ASN A 1 92 ? 74.465 -22.615 -101.572 1.00 35.78 92 ASN A CA 1
ATOM 721 C C . ASN A 1 92 ? 74.115 -21.779 -102.817 1.00 35.78 92 ASN A C 1
ATOM 723 O O . ASN A 1 92 ? 73.085 -21.110 -102.859 1.00 35.78 92 ASN A O 1
ATOM 727 N N . GLY A 1 93 ? 74.998 -21.824 -103.815 1.00 35.44 93 GLY A N 1
ATOM 728 C CA . GLY A 1 93 ? 74.781 -21.259 -105.141 1.00 35.44 93 GLY A CA 1
ATOM 729 C C . GLY A 1 93 ? 74.187 -22.282 -106.103 1.00 35.44 93 GLY A C 1
ATOM 730 O O . GLY A 1 93 ? 74.410 -23.479 -105.954 1.00 35.44 93 GLY A O 1
ATOM 731 N N . THR A 1 94 ? 73.444 -21.790 -107.090 1.00 39.88 94 THR A N 1
ATOM 732 C CA . THR A 1 94 ? 73.226 -22.352 -108.439 1.00 39.88 94 THR A CA 1
ATOM 733 C C . THR A 1 94 ? 72.603 -21.175 -109.215 1.00 39.88 94 THR A C 1
ATOM 735 O O . THR A 1 94 ? 71.589 -20.644 -108.771 1.00 39.88 94 THR A O 1
ATOM 738 N N . ASP A 1 95 ? 73.335 -20.476 -110.087 1.00 37.25 95 ASP A N 1
ATOM 739 C CA . ASP A 1 95 ? 73.487 -20.798 -111.523 1.00 37.25 95 ASP A CA 1
ATOM 740 C C . ASP A 1 95 ? 72.090 -20.902 -112.189 1.00 37.25 95 ASP A C 1
ATOM 742 O O . ASP A 1 95 ? 71.252 -21.667 -111.727 1.00 37.25 95 ASP A O 1
ATOM 746 N N . ASP A 1 96 ? 71.677 -20.119 -113.187 1.00 37.09 96 ASP A N 1
ATOM 747 C CA . ASP A 1 96 ? 72.406 -19.676 -114.369 1.00 37.09 96 ASP A CA 1
ATOM 748 C C . ASP A 1 96 ? 71.615 -18.556 -115.106 1.00 37.09 96 ASP A C 1
ATOM 750 O O . ASP A 1 96 ? 70.394 -18.429 -114.981 1.00 37.09 96 ASP A O 1
ATOM 754 N N . GLU A 1 97 ? 72.358 -17.744 -115.854 1.00 41.12 97 GLU A N 1
ATOM 755 C CA . GLU A 1 97 ? 72.006 -16.881 -116.995 1.00 41.12 97 GLU A CA 1
ATOM 756 C C . GLU A 1 97 ? 70.617 -16.198 -117.142 1.00 41.12 97 GLU A C 1
ATOM 758 O O . GLU A 1 97 ? 69.639 -16.751 -117.648 1.00 41.12 97 GLU A O 1
ATOM 763 N N . LYS A 1 98 ? 70.609 -14.862 -116.987 1.00 41.22 98 LYS A N 1
ATOM 764 C CA . LYS A 1 98 ? 70.213 -13.962 -118.092 1.00 41.22 98 LYS A CA 1
ATOM 765 C C . LYS A 1 98 ? 70.776 -12.558 -117.894 1.00 41.22 98 LYS A C 1
ATOM 767 O O . LYS A 1 98 ? 70.349 -11.790 -117.036 1.00 41.22 98 LYS A O 1
ATOM 772 N N . ILE A 1 99 ? 71.740 -12.237 -118.746 1.00 42.66 99 ILE A N 1
ATOM 773 C CA . ILE A 1 99 ? 72.319 -10.915 -118.951 1.00 42.66 99 ILE A CA 1
ATOM 774 C C . ILE A 1 99 ? 71.184 -9.928 -119.251 1.00 42.66 99 ILE A C 1
ATOM 776 O O . ILE A 1 99 ? 70.598 -9.941 -120.331 1.00 42.66 99 ILE A O 1
ATOM 780 N N . SER A 1 100 ? 70.893 -9.051 -118.296 1.00 40.84 100 SER A N 1
ATOM 781 C CA . SER A 1 100 ? 70.352 -7.732 -118.587 1.00 40.84 100 SER A CA 1
ATOM 782 C C . SER A 1 100 ? 71.079 -6.751 -117.688 1.00 40.84 100 SER A C 1
ATOM 784 O O . SER A 1 100 ? 71.051 -6.860 -116.467 1.00 40.84 100 SER A O 1
ATOM 786 N N . ILE A 1 101 ? 71.798 -5.842 -118.328 1.00 41.16 101 ILE A N 1
ATOM 787 C CA . ILE A 1 101 ? 72.578 -4.759 -117.743 1.00 41.16 101 ILE A CA 1
ATOM 788 C C . ILE A 1 101 ? 71.695 -4.012 -116.729 1.00 41.16 101 ILE A C 1
ATOM 790 O O . ILE A 1 101 ? 70.779 -3.289 -117.110 1.00 41.16 101 ILE A O 1
ATOM 794 N N . VAL A 1 102 ? 71.946 -4.231 -115.438 1.00 44.12 102 VAL A N 1
ATOM 795 C CA . VAL A 1 102 ? 71.326 -3.510 -114.324 1.00 44.12 102 VAL A CA 1
ATOM 796 C C . VAL A 1 102 ? 72.463 -2.830 -113.574 1.00 44.12 102 VAL A C 1
ATOM 798 O O . VAL A 1 102 ? 73.376 -3.479 -113.070 1.00 44.12 102 VAL A O 1
ATOM 801 N N . THR A 1 103 ? 72.445 -1.504 -113.563 1.00 46.50 103 THR A N 1
ATOM 802 C CA . THR A 1 103 ? 73.406 -0.648 -112.864 1.00 46.50 103 THR A CA 1
ATOM 803 C C . THR A 1 103 ? 73.498 -1.017 -111.366 1.00 46.50 103 THR A C 1
ATOM 805 O O . THR A 1 103 ? 72.465 -1.309 -110.759 1.00 46.50 103 THR A O 1
ATOM 808 N N . PRO A 1 104 ? 74.691 -0.979 -110.725 1.00 60.53 104 PRO A N 1
ATOM 809 C CA . PRO A 1 104 ? 74.899 -1.283 -109.291 1.00 60.53 104 PRO A CA 1
ATOM 810 C C . PRO A 1 104 ? 73.951 -0.539 -108.334 1.00 60.53 104 PRO A C 1
ATOM 812 O O . PRO A 1 104 ? 73.614 -1.018 -107.253 1.00 60.53 104 PRO A O 1
ATOM 815 N N . GLU A 1 105 ? 73.474 0.615 -108.781 1.00 61.12 105 GLU A N 1
ATOM 816 C CA . GLU A 1 105 ? 72.490 1.476 -108.135 1.00 61.12 105 GLU A CA 1
ATOM 817 C C . GLU A 1 105 ? 71.144 0.771 -107.879 1.00 61.12 105 GLU A C 1
ATOM 819 O O . GLU A 1 105 ? 70.554 0.924 -106.812 1.00 61.12 105 GLU A O 1
ATOM 824 N N . ALA A 1 106 ? 70.676 -0.081 -108.794 1.00 66.75 106 ALA A N 1
ATOM 825 C CA . ALA A 1 106 ? 69.368 -0.729 -108.678 1.00 66.75 106 ALA A CA 1
ATOM 826 C C . ALA A 1 106 ? 69.330 -1.862 -107.631 1.00 66.75 106 ALA A C 1
ATOM 828 O O . ALA A 1 106 ? 68.301 -2.073 -106.985 1.00 66.75 106 ALA A O 1
ATOM 829 N N . ALA A 1 107 ? 70.440 -2.576 -107.412 1.00 72.38 107 ALA A N 1
ATOM 830 C CA . ALA A 1 107 ? 70.533 -3.607 -106.372 1.00 72.38 107 ALA A CA 1
ATOM 831 C C . ALA A 1 107 ? 70.603 -2.996 -104.959 1.00 72.38 107 ALA A C 1
ATOM 833 O O . ALA A 1 107 ? 69.978 -3.509 -104.027 1.00 72.38 107 ALA A O 1
ATOM 834 N N . VAL A 1 108 ? 71.305 -1.866 -104.813 1.00 76.19 108 VAL A N 1
ATOM 835 C CA . VAL A 1 108 ? 71.341 -1.079 -103.568 1.00 76.19 108 VAL A CA 1
ATOM 836 C C . VAL A 1 108 ? 69.957 -0.507 -103.254 1.00 76.19 108 VAL A C 1
ATOM 838 O O . VAL A 1 108 ? 69.471 -0.673 -102.137 1.00 76.19 108 VAL A O 1
ATOM 841 N N . LEU A 1 109 ? 69.271 0.065 -104.250 1.00 79.25 109 LEU A N 1
ATOM 842 C CA . LEU A 1 109 ? 67.898 0.562 -104.103 1.00 79.25 109 LEU A CA 1
ATOM 843 C C . LEU A 1 109 ? 66.900 -0.540 -103.715 1.00 79.25 109 LEU A C 1
ATOM 845 O O . LEU A 1 109 ? 65.952 -0.271 -102.981 1.00 79.25 109 LEU A O 1
ATOM 849 N N . LYS A 1 110 ? 67.094 -1.784 -104.171 1.00 81.56 110 LYS A N 1
ATOM 850 C CA . LYS A 1 110 ? 66.243 -2.922 -103.786 1.00 81.56 110 LYS A CA 1
ATOM 851 C C . LYS A 1 110 ? 66.433 -3.322 -102.318 1.00 81.56 110 LYS A C 1
ATOM 853 O O . LYS A 1 110 ? 65.442 -3.500 -101.615 1.00 81.56 110 LYS A O 1
ATOM 858 N N . ASN A 1 111 ? 67.678 -3.431 -101.848 1.00 82.12 111 ASN A N 1
ATOM 859 C CA . ASN A 1 111 ? 67.968 -3.716 -100.435 1.00 82.12 111 ASN A CA 1
ATOM 860 C C . ASN A 1 111 ? 67.467 -2.598 -99.513 1.00 82.12 111 ASN A C 1
ATOM 862 O O . ASN A 1 111 ? 66.886 -2.873 -98.465 1.00 82.12 111 ASN A O 1
ATOM 866 N N . GLU A 1 112 ? 67.640 -1.342 -99.923 1.00 85.94 112 GLU A N 1
ATOM 867 C CA . GLU A 1 112 ? 67.133 -0.192 -99.178 1.00 85.94 112 GLU A CA 1
ATOM 868 C C . GLU A 1 112 ? 65.596 -0.161 -99.148 1.00 85.94 112 GLU A C 1
ATOM 870 O O . GLU A 1 112 ? 65.013 0.118 -98.103 1.00 85.94 112 GLU A O 1
ATOM 875 N N . ASN A 1 113 ? 64.921 -0.542 -100.239 1.00 85.69 113 ASN A N 1
ATOM 876 C CA . ASN A 1 113 ? 63.463 -0.702 -100.252 1.00 85.69 113 ASN A CA 1
ATOM 877 C C . ASN A 1 113 ? 62.977 -1.791 -99.284 1.00 85.69 113 ASN A C 1
ATOM 879 O O . ASN A 1 113 ? 62.005 -1.564 -98.568 1.00 85.69 113 ASN A O 1
ATOM 883 N N . GLU A 1 114 ? 63.639 -2.948 -99.209 1.00 88.06 114 GLU A N 1
ATOM 884 C CA . GLU A 1 114 ? 63.273 -3.998 -98.243 1.00 88.06 114 GLU A CA 1
ATOM 885 C C . GLU A 1 114 ? 63.553 -3.570 -96.790 1.00 88.06 114 GLU A C 1
ATOM 887 O O . GLU A 1 114 ? 62.756 -3.839 -95.885 1.00 88.06 114 GLU A O 1
ATOM 892 N N . ARG A 1 115 ? 64.635 -2.819 -96.549 1.00 91.56 115 ARG A N 1
ATOM 893 C CA . ARG A 1 115 ? 64.928 -2.219 -95.237 1.00 91.56 115 ARG A CA 1
ATOM 894 C C . ARG A 1 115 ? 63.878 -1.180 -94.830 1.00 91.56 115 ARG A C 1
ATOM 896 O O . ARG A 1 115 ? 63.435 -1.161 -93.685 1.00 91.56 115 ARG A O 1
ATOM 903 N N . LEU A 1 116 ? 63.453 -0.320 -95.755 1.00 91.00 116 LEU A N 1
ATOM 904 C CA . LEU A 1 116 ? 62.387 0.651 -95.505 1.00 91.00 116 LEU A CA 1
ATOM 905 C C . LEU A 1 116 ? 61.045 -0.045 -95.283 1.00 91.00 116 LEU A C 1
ATOM 907 O O . LEU A 1 116 ? 60.311 0.327 -94.374 1.00 91.00 116 LEU A O 1
ATOM 911 N N . LYS A 1 117 ? 60.745 -1.095 -96.048 1.00 92.50 117 LYS A N 1
ATOM 912 C CA . LYS A 1 117 ? 59.530 -1.895 -95.888 1.00 92.50 117 LYS A CA 1
ATOM 913 C C . LYS A 1 117 ? 59.468 -2.564 -94.517 1.00 92.50 117 LYS A C 1
ATOM 915 O O . LYS A 1 117 ? 58.462 -2.435 -93.831 1.00 92.50 117 LYS A O 1
ATOM 920 N N . THR A 1 118 ? 60.554 -3.198 -94.078 1.00 90.94 118 THR A N 1
ATOM 921 C CA . THR A 1 118 ? 60.650 -3.788 -92.730 1.00 90.94 118 THR A CA 1
ATOM 922 C C . THR A 1 118 ? 60.570 -2.735 -91.624 1.00 90.94 118 THR A C 1
ATOM 924 O O . THR A 1 118 ? 59.881 -2.956 -90.631 1.00 90.94 118 THR A O 1
ATOM 927 N N . ALA A 1 119 ? 61.181 -1.559 -91.805 1.00 91.12 119 ALA A N 1
ATOM 928 C CA . ALA A 1 119 ? 61.056 -0.447 -90.862 1.00 91.12 119 ALA A CA 1
ATOM 929 C C . ALA A 1 119 ? 59.621 0.112 -90.788 1.00 91.12 119 ALA A C 1
ATOM 931 O O .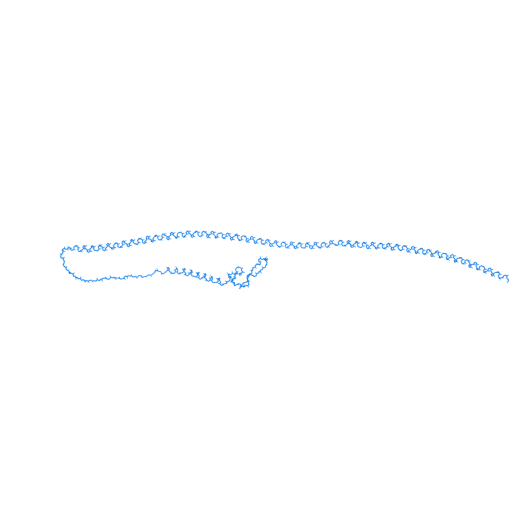 ALA A 1 119 ? 59.148 0.450 -89.703 1.00 91.12 119 ALA A O 1
ATOM 932 N N . VAL A 1 120 ? 58.909 0.180 -91.917 1.00 92.19 120 VAL A N 1
ATOM 933 C CA . VAL A 1 120 ? 57.492 0.575 -91.978 1.00 92.19 120 VAL A CA 1
ATOM 934 C C . VAL A 1 120 ? 56.605 -0.479 -91.316 1.00 92.19 120 VAL A C 1
ATOM 936 O O . VAL A 1 120 ? 55.750 -0.121 -90.511 1.00 92.19 120 VAL A O 1
ATOM 939 N N . GLU A 1 121 ? 56.834 -1.767 -91.581 1.00 92.44 121 GLU A N 1
ATOM 940 C CA . GLU A 1 121 ? 56.132 -2.877 -90.923 1.00 92.44 121 GLU A CA 1
ATOM 941 C C . GLU A 1 121 ? 56.327 -2.805 -89.399 1.00 92.44 121 GLU A C 1
ATOM 943 O O . GLU A 1 121 ? 55.361 -2.828 -88.635 1.00 92.44 121 GLU A O 1
ATOM 948 N N . GLN A 1 122 ? 57.571 -2.603 -88.948 1.00 92.88 122 GLN A N 1
ATOM 949 C CA . GLN A 1 122 ? 57.911 -2.441 -87.537 1.00 92.88 122 GLN A CA 1
ATOM 950 C C . GLN A 1 122 ? 57.254 -1.193 -86.928 1.00 92.88 122 GLN A C 1
ATOM 952 O O . GLN A 1 122 ? 56.669 -1.268 -85.847 1.00 92.88 122 GLN A O 1
ATOM 957 N N . SER A 1 123 ? 57.278 -0.055 -87.625 1.00 93.31 123 SER A N 1
ATOM 958 C CA . SER A 1 123 ? 56.586 1.169 -87.204 1.00 93.31 123 SER A CA 1
ATOM 959 C C . SER A 1 123 ? 55.078 0.943 -87.054 1.00 93.31 123 SER A C 1
ATOM 961 O O . SER A 1 123 ? 54.496 1.337 -86.044 1.00 93.31 123 SER A O 1
ATOM 963 N N . ASN A 1 124 ? 54.461 0.217 -87.988 1.00 94.56 124 ASN A N 1
ATOM 964 C CA . ASN A 1 124 ? 53.041 -0.120 -87.952 1.00 94.56 124 ASN A CA 1
ATOM 965 C C . ASN A 1 124 ? 52.702 -1.059 -86.777 1.00 94.56 124 ASN A C 1
ATOM 967 O O . ASN A 1 124 ? 51.693 -0.869 -86.099 1.00 94.56 124 ASN A O 1
ATOM 971 N N . THR A 1 125 ? 53.563 -2.040 -86.471 1.00 94.69 125 THR A N 1
ATOM 972 C CA . THR A 1 125 ? 53.393 -2.884 -85.271 1.00 94.69 125 THR A CA 1
ATOM 973 C C . THR A 1 125 ? 53.530 -2.088 -83.974 1.00 94.69 125 THR A C 1
ATOM 975 O O . THR A 1 125 ? 52.740 -2.286 -83.050 1.00 94.69 125 THR A O 1
ATOM 978 N N . ASN A 1 126 ? 54.466 -1.135 -83.917 1.00 94.69 126 ASN A N 1
ATOM 979 C CA . ASN A 1 126 ? 54.627 -0.250 -82.768 1.00 94.69 126 ASN A CA 1
ATOM 980 C C . ASN A 1 126 ? 53.406 0.659 -82.595 1.00 94.69 126 ASN A C 1
ATOM 982 O O . ASN A 1 126 ? 52.889 0.760 -81.487 1.00 94.69 126 ASN A O 1
ATOM 986 N N . ALA A 1 127 ? 52.905 1.270 -83.673 1.00 96.19 127 ALA A N 1
ATOM 987 C CA . ALA A 1 127 ? 51.697 2.094 -83.642 1.00 96.19 127 ALA A CA 1
ATOM 988 C C . ALA A 1 127 ? 50.492 1.313 -83.091 1.00 96.19 127 ALA A C 1
ATOM 990 O O . ALA A 1 127 ? 49.823 1.794 -82.179 1.00 96.19 127 ALA A O 1
ATOM 991 N N . LYS A 1 128 ? 50.286 0.069 -83.551 1.00 96.06 128 LYS A N 1
ATOM 992 C CA . LYS A 1 128 ? 49.242 -0.824 -83.021 1.00 96.06 128 LYS A CA 1
ATOM 993 C C . LYS A 1 128 ? 49.425 -1.128 -81.533 1.00 96.06 128 LYS A C 1
ATOM 995 O O . LYS A 1 128 ? 48.449 -1.108 -80.791 1.00 96.06 128 LYS A O 1
ATOM 1000 N N . LYS A 1 129 ? 50.657 -1.380 -81.074 1.00 96.81 129 LYS A N 1
ATOM 1001 C CA . LYS A 1 129 ? 50.941 -1.607 -79.647 1.00 96.81 129 LYS A CA 1
ATOM 1002 C C . LYS A 1 129 ? 50.544 -0.390 -78.805 1.00 96.81 129 LYS A C 1
ATOM 1004 O O . LYS A 1 129 ? 49.805 -0.543 -77.833 1.00 96.81 129 LYS A O 1
ATOM 1009 N N . TRP A 1 130 ? 50.966 0.808 -79.208 1.00 97.44 130 TRP A N 1
ATOM 1010 C CA . TRP A 1 130 ? 50.601 2.050 -78.519 1.00 97.44 130 TRP A CA 1
ATOM 1011 C C . TRP A 1 130 ? 49.091 2.296 -78.523 1.00 97.44 130 TRP A C 1
ATOM 1013 O O . TRP A 1 130 ? 48.538 2.725 -77.514 1.00 97.44 130 TRP A O 1
ATOM 1023 N N . GLU A 1 131 ? 48.409 1.980 -79.623 1.00 97.31 131 GLU A N 1
ATOM 1024 C CA . GLU A 1 131 ? 46.954 2.090 -79.716 1.00 97.31 131 GLU A CA 1
ATOM 1025 C C . GLU A 1 131 ? 46.239 1.132 -78.749 1.00 97.31 131 GLU A C 1
ATOM 1027 O O . GLU A 1 131 ? 45.341 1.555 -78.018 1.00 97.31 131 GLU A O 1
ATOM 1032 N N . THR A 1 132 ? 46.683 -0.129 -78.655 1.00 96.69 132 THR A N 1
ATOM 1033 C CA . THR A 1 132 ? 46.130 -1.093 -77.685 1.00 96.69 132 THR A CA 1
ATOM 1034 C C . THR A 1 132 ? 46.384 -0.692 -76.232 1.00 96.69 132 THR A C 1
ATOM 1036 O O . THR A 1 132 ? 45.509 -0.850 -75.378 1.00 96.69 132 THR A O 1
ATOM 1039 N N . GLU A 1 133 ? 47.559 -0.135 -75.935 1.00 97.06 133 GLU A N 1
ATOM 1040 C CA . GLU A 1 133 ? 47.906 0.328 -74.593 1.00 97.06 133 GLU A CA 1
ATOM 1041 C C . GLU A 1 133 ? 47.086 1.562 -74.204 1.00 97.06 133 GLU A C 1
ATOM 1043 O O . GLU A 1 133 ? 46.531 1.616 -73.107 1.00 97.06 133 GLU A O 1
ATOM 1048 N N . LEU A 1 134 ? 46.901 2.507 -75.131 1.00 97.62 134 LEU A N 1
ATOM 1049 C CA . LEU A 1 134 ? 46.029 3.662 -74.934 1.00 97.62 134 LEU A CA 1
ATOM 1050 C C . LEU A 1 134 ? 44.580 3.237 -74.672 1.00 97.62 134 LEU A C 1
ATOM 1052 O O . LEU A 1 134 ? 43.927 3.794 -73.788 1.00 97.62 134 LEU A O 1
ATOM 1056 N N . GLN A 1 135 ? 44.079 2.245 -75.410 1.00 97.81 135 GLN A N 1
ATOM 1057 C CA . GLN A 1 135 ? 42.740 1.705 -75.192 1.00 97.81 135 GLN A CA 1
ATOM 1058 C C . GLN A 1 135 ? 42.615 1.039 -73.814 1.00 97.81 135 GLN A C 1
ATOM 1060 O O . GLN A 1 135 ? 41.684 1.340 -73.068 1.00 97.81 135 GLN A O 1
ATOM 1065 N N . THR A 1 136 ? 43.600 0.228 -73.425 1.00 97.44 136 THR A N 1
ATOM 1066 C CA . THR A 1 136 ? 43.647 -0.408 -72.098 1.00 97.44 136 THR A CA 1
ATOM 1067 C C . THR A 1 136 ? 43.679 0.637 -70.977 1.00 97.44 136 THR A C 1
ATOM 1069 O O . THR A 1 136 ? 42.984 0.502 -69.971 1.00 97.44 136 THR A O 1
ATOM 1072 N N . LEU A 1 137 ? 44.452 1.715 -71.144 1.00 97.75 137 LEU A N 1
ATOM 1073 C CA . LEU A 1 137 ? 44.506 2.817 -70.183 1.00 97.75 137 LEU A CA 1
ATOM 1074 C C . LEU A 1 137 ? 43.170 3.557 -70.075 1.00 97.75 137 LEU A C 1
ATOM 1076 O O . LEU A 1 137 ? 42.763 3.896 -68.965 1.00 97.75 137 LEU A O 1
ATOM 1080 N N . ARG A 1 138 ? 42.463 3.774 -71.191 1.00 98.06 138 ARG A N 1
ATOM 1081 C CA . ARG A 1 138 ? 41.111 4.359 -71.180 1.00 98.06 138 ARG A CA 1
ATOM 1082 C C . ARG A 1 138 ? 40.123 3.477 -70.421 1.00 98.06 138 ARG A C 1
ATOM 1084 O O . ARG A 1 138 ? 39.394 3.986 -69.575 1.00 98.06 138 ARG A O 1
ATOM 1091 N N . GLU A 1 139 ? 40.135 2.171 -70.669 1.00 97.88 139 GLU A N 1
ATOM 1092 C CA . GLU A 1 139 ? 39.281 1.204 -69.966 1.00 97.88 139 GLU A CA 1
ATOM 1093 C C . GLU A 1 139 ? 39.613 1.116 -68.471 1.00 97.88 139 GLU A C 1
ATOM 1095 O O . GLU A 1 139 ? 38.718 1.039 -67.629 1.00 97.88 139 GLU A O 1
ATOM 1100 N N . ASN A 1 140 ? 40.897 1.165 -68.112 1.00 97.94 140 ASN A N 1
ATOM 1101 C CA . ASN A 1 140 ? 41.327 1.219 -66.716 1.00 97.94 140 ASN A CA 1
ATOM 1102 C C . ASN A 1 140 ? 40.877 2.513 -66.033 1.00 97.94 140 ASN A C 1
ATOM 1104 O O . ASN A 1 140 ? 40.407 2.468 -64.898 1.00 97.94 140 ASN A O 1
ATOM 1108 N N . ASN A 1 141 ? 40.986 3.655 -66.715 1.00 98.00 141 ASN A N 1
ATOM 1109 C CA . ASN A 1 141 ? 40.525 4.934 -66.185 1.00 98.00 141 ASN A CA 1
ATOM 1110 C C . ASN A 1 141 ? 39.006 4.923 -65.953 1.00 98.00 141 ASN A C 1
ATOM 1112 O O . ASN A 1 141 ? 38.567 5.290 -64.867 1.00 98.00 141 ASN A O 1
ATOM 1116 N N . ALA A 1 142 ? 38.225 4.403 -66.908 1.00 98.19 142 ALA A N 1
ATOM 1117 C CA . ALA A 1 142 ? 36.779 4.240 -66.757 1.00 98.19 142 ALA A CA 1
ATOM 1118 C C . ALA A 1 142 ? 36.424 3.380 -65.530 1.00 98.19 142 ALA A C 1
ATOM 1120 O O . ALA A 1 142 ? 35.647 3.809 -64.683 1.00 98.19 142 ALA A O 1
ATOM 1121 N N . ARG A 1 143 ? 37.083 2.225 -65.356 1.00 98.12 143 ARG A N 1
ATOM 1122 C CA . ARG A 1 143 ? 36.873 1.358 -64.182 1.00 98.12 143 ARG A CA 1
ATOM 1123 C C . ARG A 1 143 ? 37.215 2.038 -62.853 1.00 98.12 143 ARG A C 1
ATOM 1125 O O . ARG A 1 143 ? 36.532 1.806 -61.860 1.00 98.12 143 ARG A O 1
ATOM 1132 N N . LEU A 1 144 ? 38.263 2.863 -62.813 1.00 98.19 144 LEU A N 1
ATOM 1133 C CA . LEU A 1 144 ? 38.619 3.625 -61.610 1.00 98.19 144 LEU A CA 1
ATOM 1134 C C . LEU A 1 144 ? 37.581 4.704 -61.283 1.00 98.19 144 LEU A C 1
ATOM 1136 O O . LEU A 1 144 ? 37.283 4.913 -60.108 1.00 98.19 144 LEU A O 1
ATOM 1140 N N . VAL A 1 145 ? 37.023 5.366 -62.301 1.00 98.25 145 VAL A N 1
ATOM 1141 C CA . VAL A 1 145 ? 35.936 6.340 -62.126 1.00 98.25 145 VAL A CA 1
ATOM 1142 C C . VAL A 1 145 ? 34.686 5.656 -61.573 1.00 98.25 145 VAL A C 1
ATOM 1144 O O . VAL A 1 145 ? 34.135 6.137 -60.582 1.00 98.25 145 VAL A O 1
ATOM 1147 N N . ASP A 1 146 ? 34.298 4.507 -62.130 1.00 98.25 146 ASP A N 1
ATOM 1148 C CA . ASP A 1 146 ? 33.145 3.734 -61.653 1.00 98.25 146 ASP A CA 1
ATOM 1149 C C . ASP A 1 146 ? 33.330 3.295 -60.190 1.00 98.25 146 ASP A C 1
ATOM 1151 O O . ASP A 1 146 ? 32.454 3.523 -59.352 1.00 98.25 146 ASP A O 1
ATOM 1155 N N . ALA A 1 147 ? 34.503 2.751 -59.842 1.00 97.94 147 ALA A N 1
ATOM 1156 C CA . ALA A 1 147 ? 34.819 2.338 -58.473 1.00 97.94 147 ALA A CA 1
ATOM 1157 C C . ALA A 1 147 ? 34.836 3.521 -57.485 1.00 97.94 147 ALA A C 1
ATOM 1159 O O . ALA A 1 147 ? 34.419 3.386 -56.331 1.00 97.94 147 ALA A O 1
ATOM 1160 N N . LEU A 1 148 ? 35.298 4.699 -57.920 1.00 98.06 148 LEU A N 1
ATOM 1161 C CA . LEU A 1 148 ? 35.272 5.911 -57.102 1.00 98.06 148 LEU A CA 1
ATOM 1162 C C . LEU A 1 148 ? 33.838 6.406 -56.875 1.00 98.06 148 LEU A C 1
ATOM 1164 O O . LEU A 1 148 ? 33.501 6.817 -55.760 1.00 98.06 148 LEU A O 1
ATOM 1168 N N . GLN A 1 149 ? 32.991 6.353 -57.905 1.00 98.19 149 GLN A N 1
ATOM 1169 C CA . GLN A 1 149 ? 31.580 6.714 -57.798 1.00 98.19 149 GLN A CA 1
ATOM 1170 C C . GLN A 1 149 ? 30.832 5.753 -56.865 1.00 98.19 149 GLN A C 1
ATOM 1172 O O . GLN A 1 149 ? 30.086 6.207 -55.996 1.00 98.19 149 GLN A O 1
ATOM 1177 N N . GLU A 1 150 ? 31.077 4.446 -56.982 1.00 98.00 150 GLU A N 1
ATOM 1178 C CA . GLU A 1 150 ? 30.513 3.429 -56.089 1.00 98.00 150 GLU A CA 1
ATOM 1179 C C . GLU A 1 150 ? 30.974 3.633 -54.638 1.00 98.00 150 GLU A C 1
ATOM 1181 O O . GLU A 1 150 ? 30.157 3.644 -53.716 1.00 98.00 150 GLU A O 1
ATOM 1186 N N . SER A 1 151 ? 32.270 3.878 -54.422 1.00 97.12 151 SER A N 1
ATOM 1187 C CA . SER A 1 151 ? 32.814 4.191 -53.096 1.00 97.12 151 SER A CA 1
ATOM 1188 C C . SER A 1 151 ? 32.168 5.446 -52.497 1.00 97.12 151 SER A C 1
ATOM 1190 O O . SER A 1 151 ? 31.774 5.451 -51.330 1.00 97.12 151 SER A O 1
ATOM 1192 N N . SER A 1 152 ? 31.965 6.486 -53.310 1.00 97.75 152 SER A N 1
ATOM 1193 C CA . SER A 1 152 ? 31.291 7.719 -52.886 1.00 97.75 152 SER A CA 1
ATOM 1194 C C . SER A 1 152 ? 29.830 7.467 -52.495 1.00 97.75 152 SER A C 1
ATOM 1196 O O . SER A 1 152 ? 29.386 7.927 -51.443 1.00 97.75 152 SER A O 1
ATOM 1198 N N . ALA A 1 153 ? 29.089 6.679 -53.284 1.00 97.88 153 ALA A N 1
ATOM 1199 C CA . ALA A 1 153 ? 27.717 6.288 -52.957 1.00 97.88 153 ALA A CA 1
ATOM 1200 C C . ALA A 1 153 ? 27.645 5.451 -51.667 1.00 97.88 153 ALA A C 1
ATOM 1202 O O . ALA A 1 153 ? 26.756 5.656 -50.835 1.00 97.88 153 ALA A O 1
ATOM 1203 N N . ASN A 1 154 ? 28.614 4.556 -51.456 1.00 98.31 154 ASN A N 1
ATOM 1204 C CA . ASN A 1 154 ? 28.724 3.775 -50.229 1.00 98.31 154 ASN A CA 1
ATOM 1205 C C . ASN A 1 154 ? 28.958 4.672 -49.011 1.00 98.31 154 ASN A C 1
ATOM 1207 O O . ASN A 1 154 ? 28.282 4.497 -47.999 1.00 98.31 154 ASN A O 1
ATOM 1211 N N . VAL A 1 155 ? 29.854 5.661 -49.098 1.00 98.50 155 VAL A N 1
ATOM 1212 C CA . VAL A 1 155 ? 30.089 6.627 -48.010 1.00 98.50 155 VAL A CA 1
ATOM 1213 C C . VAL A 1 155 ? 28.800 7.357 -47.623 1.00 98.50 155 VAL A C 1
ATOM 1215 O O . VAL A 1 155 ? 28.505 7.475 -46.433 1.00 98.50 155 VAL A O 1
ATOM 1218 N N . GLU A 1 156 ? 27.998 7.800 -48.592 1.00 98.06 156 GLU A N 1
ATOM 1219 C CA . GLU A 1 156 ? 26.716 8.459 -48.305 1.00 98.06 156 GLU A CA 1
ATOM 1220 C C . GLU A 1 156 ? 25.687 7.505 -47.673 1.00 98.06 156 GLU A C 1
ATOM 1222 O O . GLU A 1 156 ? 24.988 7.880 -46.728 1.00 98.06 156 GLU A O 1
ATOM 1227 N N . SER A 1 157 ? 25.643 6.241 -48.107 1.00 97.88 157 SER A N 1
ATOM 1228 C CA . SER A 1 157 ? 24.814 5.206 -47.471 1.00 97.88 157 SER A CA 1
ATOM 1229 C C . SER A 1 157 ? 25.213 4.965 -46.008 1.00 97.88 157 SER A C 1
ATOM 1231 O O . SER A 1 157 ? 24.355 4.971 -45.121 1.00 97.88 157 SER A O 1
ATOM 1233 N N . TRP A 1 158 ? 26.514 4.838 -45.722 1.00 98.38 158 TRP A N 1
ATOM 1234 C CA . TRP A 1 158 ? 27.026 4.667 -44.358 1.00 98.38 158 TRP A CA 1
ATOM 1235 C C . TRP A 1 158 ? 26.738 5.878 -43.472 1.00 98.38 158 TRP A C 1
ATOM 1237 O O . TRP A 1 158 ? 26.355 5.709 -42.315 1.00 98.38 158 TRP A O 1
ATOM 1247 N N . LYS A 1 159 ? 26.856 7.100 -44.006 1.00 98.50 159 LYS A N 1
ATOM 1248 C CA . LYS A 1 159 ? 26.460 8.318 -43.282 1.00 98.50 159 LYS A CA 1
ATOM 1249 C C . LYS A 1 159 ? 24.982 8.288 -42.900 1.00 98.50 159 LYS A C 1
ATOM 1251 O O . LYS A 1 159 ? 24.647 8.616 -41.763 1.00 98.50 159 LYS A O 1
ATOM 1256 N N . LYS A 1 160 ? 24.106 7.859 -43.815 1.00 98.38 160 LYS A N 1
ATOM 1257 C CA . LYS A 1 160 ? 22.672 7.723 -43.533 1.00 98.38 160 LYS A CA 1
ATOM 1258 C C . LYS A 1 160 ? 22.407 6.685 -42.441 1.00 98.38 160 LYS A C 1
ATOM 1260 O O . LYS A 1 160 ? 21.672 6.977 -41.504 1.00 98.38 160 LYS A O 1
ATOM 1265 N N . GLN A 1 161 ? 23.033 5.511 -42.525 1.00 98.38 161 GLN A N 1
ATOM 1266 C CA . GLN A 1 161 ? 22.903 4.469 -41.496 1.00 98.38 161 GLN A CA 1
ATOM 1267 C C . GLN A 1 161 ? 23.408 4.942 -40.129 1.00 98.38 161 GLN A C 1
ATOM 1269 O O . GLN A 1 161 ? 22.777 4.672 -39.111 1.00 98.38 161 GLN A O 1
ATOM 1274 N N . LEU A 1 162 ? 24.507 5.700 -40.102 1.00 98.38 162 LEU A N 1
ATOM 1275 C CA . LEU A 1 162 ? 25.028 6.287 -38.873 1.00 98.38 162 LEU A CA 1
ATOM 1276 C C . LEU A 1 162 ? 24.048 7.294 -38.254 1.00 98.38 162 LEU A C 1
ATOM 1278 O O . LEU A 1 162 ? 23.927 7.321 -37.033 1.00 98.38 162 LEU A O 1
ATOM 1282 N N . SER A 1 163 ? 23.353 8.106 -39.062 1.00 98.12 163 SER A N 1
ATOM 1283 C CA . SER A 1 163 ? 22.314 9.023 -38.560 1.00 98.12 163 SER A CA 1
ATOM 1284 C C . SER A 1 163 ? 21.173 8.258 -37.898 1.00 98.12 163 SER A C 1
ATOM 1286 O O . SER A 1 163 ? 20.842 8.537 -36.752 1.00 98.12 163 SER A O 1
ATOM 1288 N N . VAL A 1 164 ? 20.651 7.230 -38.576 1.00 98.19 164 VAL A N 1
ATOM 1289 C CA . VAL A 1 164 ? 19.568 6.387 -38.044 1.00 98.19 164 VAL A CA 1
ATOM 1290 C C . VAL A 1 164 ? 19.989 5.720 -36.735 1.00 98.19 164 VAL A C 1
ATOM 1292 O O . VAL A 1 164 ? 19.271 5.795 -35.746 1.00 98.19 164 VAL A O 1
ATOM 1295 N N . CYS A 1 165 ? 21.193 5.144 -36.683 1.00 97.81 165 CYS A N 1
ATOM 1296 C CA . CYS A 1 165 ? 21.700 4.510 -35.466 1.00 97.81 165 CYS A CA 1
ATOM 1297 C C . CYS A 1 165 ? 21.847 5.503 -34.297 1.00 97.81 165 CYS A C 1
ATOM 1299 O O . CYS A 1 165 ? 21.644 5.129 -33.142 1.00 97.81 165 CYS A O 1
ATOM 1301 N N . LYS A 1 166 ? 22.203 6.765 -34.574 1.00 98.44 166 LYS A N 1
ATOM 1302 C CA . LYS A 1 166 ? 22.258 7.817 -33.549 1.00 98.44 166 LYS A CA 1
ATOM 1303 C C . LYS A 1 166 ? 20.866 8.175 -33.040 1.00 98.44 166 LYS A C 1
ATOM 1305 O O . LYS A 1 166 ? 20.668 8.194 -31.833 1.00 98.44 166 LYS A O 1
ATOM 1310 N N . GLU A 1 167 ? 19.908 8.381 -33.938 1.00 98.31 167 GLU A N 1
ATOM 1311 C CA . GLU A 1 167 ? 18.514 8.680 -33.583 1.00 98.31 167 GLU A CA 1
ATOM 1312 C C . GLU A 1 167 ? 17.882 7.546 -32.754 1.00 98.31 167 GLU A C 1
ATOM 1314 O O . GLU A 1 167 ? 17.196 7.796 -31.760 1.00 98.31 167 GLU A O 1
ATOM 1319 N N . GLU A 1 168 ? 18.165 6.288 -33.106 1.00 98.38 168 GLU A N 1
ATOM 1320 C CA . GLU A 1 168 ? 17.754 5.117 -32.325 1.00 98.38 168 GLU A CA 1
ATOM 1321 C C . GLU A 1 168 ? 18.407 5.096 -30.936 1.00 98.38 168 GLU A C 1
ATOM 1323 O O . GLU A 1 168 ? 17.727 4.846 -29.940 1.00 98.38 168 GLU A O 1
ATOM 1328 N N . SER A 1 169 ? 19.706 5.402 -30.842 1.00 97.94 169 SER A N 1
ATOM 1329 C CA . SER A 1 169 ? 20.412 5.506 -29.559 1.00 97.94 169 SER A CA 1
ATOM 1330 C C . SER A 1 169 ? 19.813 6.597 -28.671 1.00 97.94 169 SER A C 1
ATOM 1332 O O . SER A 1 169 ? 19.569 6.354 -27.490 1.00 97.94 169 SER A O 1
ATOM 1334 N N . ASP A 1 170 ? 19.538 7.777 -29.225 1.00 98.44 170 ASP A N 1
ATOM 1335 C CA . ASP A 1 170 ? 18.938 8.894 -28.490 1.00 98.44 170 ASP A CA 1
ATOM 1336 C C . ASP A 1 170 ? 17.529 8.533 -27.996 1.00 98.44 170 ASP A C 1
ATOM 1338 O O . ASP A 1 170 ? 17.187 8.770 -26.835 1.00 98.44 170 ASP A O 1
ATOM 1342 N N . THR A 1 171 ? 16.745 7.854 -28.838 1.00 98.50 171 THR A N 1
ATOM 1343 C CA . THR A 1 171 ? 15.416 7.341 -28.475 1.00 98.50 171 THR A CA 1
ATOM 1344 C C . THR A 1 171 ? 15.497 6.328 -27.330 1.00 98.50 171 THR A C 1
ATOM 1346 O O . THR A 1 171 ? 14.703 6.382 -26.387 1.00 98.50 171 THR A O 1
ATOM 1349 N N . LEU A 1 172 ? 16.463 5.405 -27.370 1.00 98.62 172 LEU A N 1
ATOM 1350 C CA . LEU A 1 172 ? 16.665 4.420 -26.306 1.00 98.62 172 LEU A CA 1
ATOM 1351 C C . LEU A 1 172 ? 17.114 5.073 -24.997 1.00 98.62 172 LEU A C 1
ATOM 1353 O O . LEU A 1 172 ? 16.611 4.701 -23.938 1.00 98.62 172 LEU A O 1
ATOM 1357 N N . ILE A 1 173 ? 18.007 6.064 -25.056 1.00 98.56 173 ILE A N 1
ATOM 1358 C CA . ILE A 1 173 ? 18.438 6.833 -23.881 1.00 98.56 173 ILE A CA 1
ATOM 1359 C C . ILE A 1 173 ? 17.239 7.542 -23.246 1.00 98.56 173 ILE A C 1
ATOM 1361 O O . ILE A 1 173 ? 17.032 7.431 -22.036 1.00 98.56 173 ILE A O 1
ATOM 1365 N N . GLN A 1 174 ? 16.406 8.207 -24.052 1.00 98.44 174 GLN A N 1
ATOM 1366 C CA . GLN A 1 174 ? 15.183 8.836 -23.560 1.00 98.44 174 GLN A CA 1
ATOM 1367 C C . GLN A 1 174 ? 14.242 7.804 -22.928 1.00 98.44 174 GLN A C 1
ATOM 1369 O O . GLN A 1 174 ? 13.683 8.048 -21.856 1.00 98.44 174 GLN A O 1
ATOM 1374 N N . LYS A 1 175 ? 14.107 6.619 -23.540 1.00 98.56 175 LYS A N 1
ATOM 1375 C CA . LYS A 1 175 ? 13.236 5.576 -23.000 1.00 98.56 175 LYS A CA 1
ATOM 1376 C C . LYS A 1 175 ? 13.726 5.020 -21.666 1.00 98.56 175 LYS A C 1
ATOM 1378 O O . LYS A 1 175 ? 12.911 4.744 -20.787 1.00 98.56 175 LYS A O 1
ATOM 1383 N N . ILE A 1 176 ? 15.038 4.863 -21.507 1.00 98.50 176 ILE A N 1
ATOM 1384 C CA . ILE A 1 176 ? 15.650 4.451 -20.240 1.00 98.50 176 ILE A CA 1
ATOM 1385 C C . ILE A 1 176 ? 15.357 5.497 -19.161 1.00 98.50 176 ILE A C 1
ATOM 1387 O O . ILE A 1 176 ? 14.863 5.127 -18.100 1.00 98.50 176 ILE A O 1
ATOM 1391 N N . ALA A 1 177 ? 15.552 6.787 -19.453 1.00 98.38 177 ALA A N 1
ATOM 1392 C CA . ALA A 1 177 ? 15.269 7.862 -18.501 1.00 98.38 177 ALA A CA 1
ATOM 1393 C C . ALA A 1 177 ? 13.789 7.898 -18.065 1.00 98.38 177 ALA A C 1
ATOM 1395 O O . ALA A 1 177 ? 13.492 8.060 -16.881 1.00 98.38 177 ALA A O 1
ATOM 1396 N N . GLU A 1 178 ? 12.848 7.691 -18.994 1.00 98.50 178 GLU A N 1
ATOM 1397 C CA . GLU A 1 178 ? 11.420 7.565 -18.663 1.00 98.50 178 GLU A CA 1
ATOM 1398 C C . GLU A 1 178 ? 11.138 6.375 -17.739 1.00 98.50 178 GLU A C 1
ATOM 1400 O O . GLU A 1 178 ? 10.394 6.506 -16.766 1.00 98.50 178 GLU A O 1
ATOM 1405 N N . LEU A 1 179 ? 11.716 5.207 -18.034 1.00 98.44 179 LEU A N 1
ATOM 1406 C CA . LEU A 1 179 ? 11.520 4.004 -17.224 1.00 98.44 179 LEU A CA 1
ATOM 1407 C C . LEU A 1 179 ? 12.137 4.152 -15.829 1.00 98.44 179 LEU A C 1
ATOM 1409 O O . LEU A 1 179 ? 11.540 3.708 -14.848 1.00 98.44 179 LEU A O 1
ATOM 1413 N N . GLU A 1 180 ? 13.294 4.801 -15.718 1.00 98.44 180 GLU A N 1
ATOM 1414 C CA . GLU A 1 180 ? 13.922 5.127 -14.436 1.00 98.44 180 GLU A CA 1
ATOM 1415 C C . GLU A 1 180 ? 13.046 6.076 -13.605 1.00 98.44 180 GLU A C 1
ATOM 1417 O O . GLU A 1 180 ? 12.838 5.835 -12.413 1.00 98.44 180 GLU A O 1
ATOM 1422 N N . ALA A 1 181 ? 12.460 7.104 -14.228 1.00 98.44 181 ALA A N 1
ATOM 1423 C CA . ALA A 1 181 ? 11.515 8.002 -13.565 1.00 98.44 181 ALA A CA 1
ATOM 1424 C C . ALA A 1 181 ? 10.268 7.253 -13.059 1.00 98.44 181 ALA A C 1
ATOM 1426 O O . ALA A 1 181 ? 9.891 7.409 -11.896 1.00 98.44 181 ALA A O 1
ATOM 1427 N N . GLN A 1 182 ? 9.686 6.374 -13.882 1.00 98.50 182 GLN A N 1
ATOM 1428 C CA . GLN A 1 182 ? 8.542 5.539 -13.491 1.00 98.50 182 GLN A CA 1
ATOM 1429 C C . GLN A 1 182 ? 8.885 4.578 -12.346 1.00 98.50 182 GLN A C 1
ATOM 1431 O O . GLN A 1 182 ? 8.084 4.387 -11.431 1.00 98.50 182 GLN A O 1
ATOM 1436 N N . CYS A 1 183 ? 10.085 3.987 -12.351 1.00 98.12 183 CYS A N 1
ATOM 1437 C CA . CYS A 1 183 ? 10.540 3.129 -11.255 1.00 98.12 183 CYS A CA 1
ATOM 1438 C C . CYS A 1 183 ? 10.662 3.908 -9.940 1.00 98.12 183 CYS A C 1
ATOM 1440 O O . CYS A 1 183 ? 10.273 3.401 -8.885 1.00 98.12 183 CYS A O 1
ATOM 1442 N N . ASN A 1 184 ? 11.170 5.141 -9.996 1.00 98.25 184 ASN A N 1
ATOM 1443 C CA . ASN A 1 184 ? 11.279 6.005 -8.824 1.00 98.25 184 ASN A CA 1
ATOM 1444 C C . ASN A 1 184 ? 9.901 6.380 -8.267 1.00 98.25 184 ASN A C 1
ATOM 1446 O O . ASN A 1 184 ? 9.691 6.279 -7.058 1.00 98.25 184 ASN A O 1
ATOM 1450 N N . GLU A 1 185 ? 8.955 6.749 -9.131 1.00 98.38 185 GLU A N 1
ATOM 1451 C CA . GLU A 1 185 ? 7.573 7.045 -8.741 1.00 98.38 185 GLU A CA 1
ATOM 1452 C C . GLU A 1 185 ? 6.891 5.822 -8.109 1.00 98.38 185 GLU A C 1
ATOM 1454 O O . GLU A 1 185 ? 6.354 5.908 -7.004 1.00 98.38 185 GLU A O 1
ATOM 1459 N N . ALA A 1 186 ? 7.006 4.649 -8.739 1.00 98.25 186 ALA A N 1
ATOM 1460 C CA . ALA A 1 186 ? 6.470 3.402 -8.197 1.00 98.25 186 ALA A CA 1
ATOM 1461 C C . ALA A 1 186 ? 7.074 3.054 -6.825 1.00 98.25 186 ALA A C 1
ATOM 1463 O O . ALA A 1 186 ? 6.374 2.557 -5.939 1.00 98.25 186 ALA A O 1
ATOM 1464 N N . ASN A 1 187 ? 8.365 3.329 -6.616 1.00 98.25 187 ASN A N 1
ATOM 1465 C CA . ASN A 1 187 ? 9.017 3.102 -5.330 1.00 98.25 187 ASN A CA 1
ATOM 1466 C C . ASN A 1 187 ? 8.542 4.088 -4.248 1.00 98.25 187 ASN A C 1
ATOM 1468 O O . ASN A 1 187 ? 8.309 3.675 -3.110 1.00 98.25 187 ASN A O 1
ATOM 1472 N N . GLN A 1 188 ? 8.346 5.364 -4.594 1.00 98.50 188 GLN A N 1
ATOM 1473 C CA . GLN A 1 188 ? 7.755 6.352 -3.684 1.00 98.50 188 GLN A CA 1
ATOM 1474 C C . GLN A 1 188 ? 6.332 5.953 -3.286 1.00 98.50 188 GLN A C 1
ATOM 1476 O O . GLN A 1 188 ? 5.983 5.991 -2.106 1.00 98.50 188 GLN A O 1
ATOM 1481 N N . GLU A 1 189 ? 5.523 5.506 -4.245 1.00 98.38 189 GLU A N 1
ATOM 1482 C CA . GLU A 1 189 ? 4.151 5.081 -3.979 1.00 98.38 189 GLU A CA 1
ATOM 1483 C C . GLU A 1 189 ? 4.102 3.805 -3.130 1.00 98.38 189 GLU A C 1
ATOM 1485 O O . GLU A 1 189 ? 3.313 3.694 -2.191 1.00 98.38 189 GLU A O 1
ATOM 1490 N N . LYS A 1 190 ? 5.025 2.865 -3.364 1.00 98.56 190 LYS A N 1
ATOM 1491 C CA . LYS A 1 190 ? 5.207 1.692 -2.501 1.00 98.56 190 LYS A CA 1
ATOM 1492 C C . LYS A 1 190 ? 5.540 2.087 -1.058 1.00 98.56 190 LYS A C 1
ATOM 1494 O O . LYS A 1 190 ? 5.006 1.479 -0.131 1.00 98.56 190 LYS A O 1
ATOM 1499 N N . GLN A 1 191 ? 6.395 3.090 -0.854 1.00 98.56 191 GLN A N 1
ATOM 1500 C CA . GLN A 1 191 ? 6.737 3.583 0.482 1.00 98.56 191 GLN A CA 1
ATOM 1501 C C . GLN A 1 191 ? 5.530 4.228 1.178 1.00 98.56 191 GLN A C 1
ATOM 1503 O O . GLN A 1 191 ? 5.274 3.921 2.342 1.00 98.56 191 GLN A O 1
ATOM 1508 N N . LYS A 1 192 ? 4.759 5.066 0.472 1.00 98.50 192 LYS A N 1
ATOM 1509 C CA . LYS A 1 192 ? 3.517 5.648 1.010 1.00 98.50 192 LYS A CA 1
ATOM 1510 C C . LYS A 1 192 ? 2.504 4.566 1.379 1.00 98.50 192 LYS A C 1
ATOM 1512 O O . LYS A 1 192 ? 1.956 4.599 2.474 1.00 98.50 192 LYS A O 1
ATOM 1517 N N . ASN A 1 193 ? 2.308 3.566 0.519 1.00 98.56 193 ASN A N 1
ATOM 1518 C CA . ASN A 1 193 ? 1.409 2.445 0.801 1.00 98.56 193 ASN A CA 1
ATOM 1519 C C . ASN A 1 193 ? 1.845 1.639 2.030 1.00 98.56 193 ASN A C 1
ATOM 1521 O O . ASN A 1 193 ? 1.000 1.234 2.827 1.00 98.56 193 ASN A O 1
ATOM 1525 N N . ALA A 1 194 ? 3.151 1.440 2.228 1.00 98.56 194 ALA A N 1
ATOM 1526 C CA . ALA A 1 194 ? 3.664 0.804 3.440 1.00 98.56 194 ALA A CA 1
ATOM 1527 C C . ALA A 1 194 ? 3.354 1.636 4.699 1.00 98.56 194 ALA A C 1
ATOM 1529 O O . ALA A 1 194 ? 2.907 1.080 5.699 1.00 98.56 194 ALA A O 1
ATOM 1530 N N . GLN A 1 195 ? 3.519 2.962 4.640 1.00 98.69 195 GLN A N 1
ATOM 1531 C CA . GLN A 1 195 ? 3.165 3.862 5.746 1.00 98.69 195 GLN A CA 1
ATOM 1532 C C . GLN A 1 195 ? 1.660 3.857 6.039 1.00 98.69 195 GLN A C 1
ATOM 1534 O O . GLN A 1 195 ? 1.264 3.756 7.197 1.00 98.69 195 GLN A O 1
ATOM 1539 N N . LEU A 1 196 ? 0.818 3.910 5.002 1.00 98.69 196 LEU A N 1
ATOM 1540 C CA . LEU A 1 196 ? -0.637 3.821 5.148 1.00 98.69 196 LEU A CA 1
ATOM 1541 C C . LEU A 1 196 ? -1.064 2.482 5.752 1.00 98.69 196 LEU A C 1
ATOM 1543 O O . LEU A 1 196 ? -1.937 2.460 6.610 1.00 98.69 196 LEU A O 1
ATOM 1547 N N . THR A 1 197 ? -0.417 1.383 5.360 1.00 98.69 197 THR A N 1
ATOM 1548 C CA . THR A 1 197 ? -0.687 0.055 5.932 1.00 98.69 197 THR A CA 1
ATOM 1549 C C . THR A 1 197 ? -0.421 0.038 7.437 1.00 98.69 197 THR A C 1
ATOM 1551 O O . THR A 1 197 ? -1.259 -0.443 8.194 1.00 98.69 197 THR A O 1
ATOM 1554 N N . ILE A 1 198 ? 0.705 0.608 7.882 1.00 98.62 198 ILE A N 1
ATOM 1555 C CA . ILE A 1 198 ? 1.025 0.726 9.313 1.00 98.62 198 ILE A CA 1
ATOM 1556 C C . ILE A 1 198 ? -0.018 1.599 10.018 1.00 98.62 198 ILE A C 1
ATOM 1558 O O . ILE A 1 198 ? -0.547 1.208 11.053 1.00 98.62 198 ILE A O 1
ATOM 1562 N N . ARG A 1 199 ? -0.378 2.747 9.430 1.00 98.62 199 ARG A N 1
ATOM 1563 C CA . ARG A 1 199 ? -1.361 3.657 10.028 1.00 98.62 199 ARG A CA 1
ATOM 1564 C C . ARG A 1 199 ? -2.741 3.015 10.184 1.00 98.62 199 ARG A C 1
ATOM 1566 O O . ARG A 1 199 ? -3.422 3.282 11.169 1.00 98.62 199 ARG A O 1
ATOM 1573 N N . VAL A 1 200 ? -3.155 2.184 9.228 1.00 98.75 200 VAL A N 1
ATOM 1574 C CA . VAL A 1 200 ? -4.404 1.415 9.323 1.00 98.75 200 VAL A CA 1
ATOM 1575 C C . VAL A 1 200 ? -4.334 0.424 10.482 1.00 98.75 200 VAL A C 1
ATOM 1577 O O . VAL A 1 200 ? -5.247 0.413 11.296 1.00 98.75 200 VAL A O 1
ATOM 1580 N N . GLN A 1 201 ? -3.238 -0.328 10.621 1.00 98.62 201 GLN A N 1
ATOM 1581 C CA . GLN A 1 201 ? -3.066 -1.275 11.731 1.00 98.62 201 GLN A CA 1
ATOM 1582 C C . GLN A 1 201 ? -3.087 -0.586 13.104 1.00 98.62 201 GLN A C 1
ATOM 1584 O O . GLN A 1 201 ? -3.681 -1.103 14.046 1.00 98.62 201 GLN A O 1
ATOM 1589 N N . GLU A 1 202 ? -2.467 0.591 13.223 1.00 98.62 202 GLU A N 1
ATOM 1590 C CA . GLU A 1 202 ? -2.522 1.398 14.448 1.00 98.62 202 GLU A CA 1
ATOM 1591 C C . GLU A 1 202 ? -3.952 1.838 14.782 1.00 98.62 202 GLU A C 1
ATOM 1593 O O . GLU A 1 202 ? -4.373 1.742 15.931 1.00 98.62 202 GLU A O 1
ATOM 1598 N N . LEU A 1 203 ? -4.703 2.310 13.781 1.00 98.69 203 LEU A N 1
ATOM 1599 C CA . LEU A 1 203 ? -6.093 2.735 13.958 1.00 98.69 203 LEU A CA 1
ATOM 1600 C C . LEU A 1 203 ? -7.018 1.564 14.306 1.00 98.69 203 LEU A C 1
ATOM 1602 O O . LEU A 1 203 ? -7.923 1.731 15.116 1.00 98.69 203 LEU A O 1
ATOM 1606 N N . GLU A 1 204 ? -6.795 0.389 13.720 1.00 98.69 204 GLU A N 1
ATOM 1607 C CA . GLU A 1 204 ? -7.529 -0.835 14.059 1.00 98.69 204 GLU A CA 1
ATOM 1608 C C . GLU A 1 204 ? -7.272 -1.255 15.514 1.00 98.69 204 GLU A C 1
ATOM 1610 O O . GLU A 1 204 ? -8.217 -1.601 16.222 1.00 98.69 204 GLU A O 1
ATOM 1615 N N . ALA A 1 205 ? -6.024 -1.163 15.987 1.00 98.62 205 ALA A N 1
ATOM 1616 C CA . ALA A 1 205 ? -5.683 -1.446 17.381 1.00 98.62 205 ALA A CA 1
ATOM 1617 C C . ALA A 1 205 ? -6.322 -0.434 18.349 1.00 98.62 205 ALA A C 1
ATOM 1619 O O . ALA A 1 205 ? -6.926 -0.829 19.344 1.00 98.62 205 ALA A O 1
ATOM 1620 N N . GLU A 1 206 ? -6.259 0.865 18.033 1.00 98.69 206 GLU A N 1
ATOM 1621 C CA . GLU A 1 206 ? -6.901 1.913 18.839 1.00 98.69 206 GLU A CA 1
ATOM 1622 C C . GLU A 1 206 ? -8.425 1.728 18.898 1.00 98.69 206 GLU A C 1
ATOM 1624 O O . GLU A 1 206 ? -9.038 1.892 19.957 1.00 98.69 206 GLU A O 1
ATOM 1629 N N . LEU A 1 207 ? -9.046 1.346 17.777 1.00 98.69 207 LEU A N 1
ATOM 1630 C CA . LEU A 1 207 ? -10.471 1.041 17.725 1.00 98.69 207 LEU A CA 1
ATOM 1631 C C . LEU A 1 207 ? -10.815 -0.156 18.620 1.00 98.69 207 LEU A C 1
ATOM 1633 O O . LEU A 1 207 ? -11.758 -0.067 19.403 1.00 98.69 207 LEU A O 1
ATOM 1637 N N . GLN A 1 208 ? -10.034 -1.236 18.553 1.00 98.75 208 GLN A N 1
ATOM 1638 C CA . GLN A 1 208 ? -10.239 -2.424 19.382 1.00 98.75 208 GLN A CA 1
ATOM 1639 C C . GLN A 1 208 ? -10.127 -2.103 20.883 1.00 98.75 208 GLN A C 1
ATOM 1641 O O . GLN A 1 208 ? -10.960 -2.550 21.677 1.00 98.75 208 GLN A O 1
ATOM 1646 N N . ASP A 1 209 ? -9.144 -1.291 21.278 1.00 98.62 209 ASP A N 1
ATOM 1647 C CA . ASP A 1 209 ? -8.989 -0.842 22.665 1.00 98.62 209 ASP A CA 1
ATOM 1648 C C . ASP A 1 209 ? -10.208 -0.029 23.128 1.00 98.62 209 ASP A C 1
ATOM 1650 O O . ASP A 1 209 ? -10.732 -0.239 24.228 1.00 98.62 209 ASP A O 1
ATOM 1654 N N . LYS A 1 210 ? -10.714 0.866 22.268 1.00 98.50 210 LYS A N 1
ATOM 1655 C CA . LYS A 1 210 ? -11.913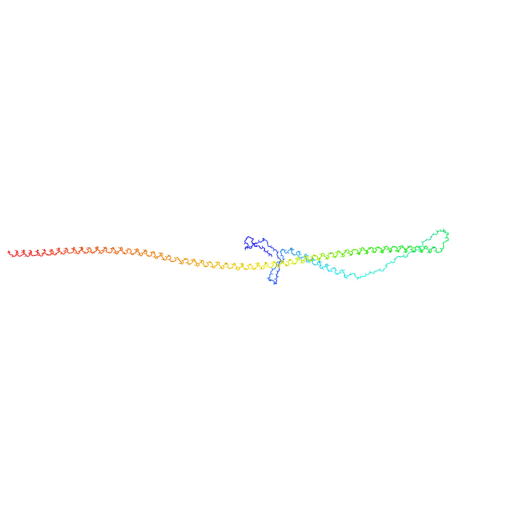 1.671 22.549 1.00 98.50 210 LYS A CA 1
ATOM 1656 C C . LYS A 1 210 ? -13.183 0.829 22.629 1.00 98.50 210 LYS A C 1
ATOM 1658 O O . LYS A 1 210 ? -14.027 1.086 23.487 1.00 98.50 210 LYS A O 1
ATOM 1663 N N . GLU A 1 211 ? -13.325 -0.187 21.787 1.00 98.62 211 GLU A N 1
ATOM 1664 C CA . GLU A 1 211 ? -14.434 -1.143 21.860 1.00 98.62 211 GLU A CA 1
ATOM 1665 C C . GLU A 1 211 ? -14.409 -1.928 23.177 1.00 98.62 211 GLU A C 1
ATOM 1667 O O . GLU A 1 211 ? -15.448 -2.085 23.825 1.00 98.62 211 GLU A O 1
ATOM 1672 N N . GLN A 1 212 ? -13.225 -2.354 23.628 1.00 98.56 212 GLN A N 1
ATOM 1673 C CA . GLN A 1 212 ? -13.067 -3.050 24.903 1.00 98.56 212 GLN A CA 1
ATOM 1674 C C . GLN A 1 212 ? -13.376 -2.144 26.105 1.00 98.56 212 GLN A C 1
ATOM 1676 O O . GLN A 1 212 ? -13.996 -2.593 27.076 1.00 98.56 212 GLN A O 1
ATOM 1681 N N . GLU A 1 213 ? -12.976 -0.871 26.046 1.00 98.56 213 GLU A N 1
ATOM 1682 C CA . GLU A 1 213 ? -13.325 0.147 27.044 1.00 98.56 213 GLU A CA 1
ATOM 1683 C C . GLU A 1 213 ? -14.846 0.359 27.111 1.00 98.56 213 GLU A C 1
ATOM 1685 O O . GLU A 1 213 ? -15.428 0.329 28.199 1.00 98.56 213 GLU A O 1
ATOM 1690 N N . LEU A 1 214 ? -15.511 0.492 25.959 1.00 98.44 214 LEU A N 1
ATOM 1691 C CA . LEU A 1 214 ? -16.968 0.631 25.883 1.00 98.44 214 LEU A CA 1
ATOM 1692 C C . LEU A 1 214 ? -17.699 -0.581 26.460 1.00 98.44 214 LEU A C 1
ATOM 1694 O O . LEU A 1 214 ? -18.689 -0.414 27.173 1.00 98.44 214 LEU A O 1
ATOM 1698 N N . GLU A 1 215 ? -17.222 -1.792 26.188 1.00 98.38 215 GLU A N 1
ATOM 1699 C CA . GLU A 1 215 ? -17.810 -3.010 26.745 1.00 98.38 215 GLU A CA 1
ATOM 1700 C C . GLU A 1 215 ? -17.683 -3.057 28.275 1.00 98.38 215 GLU A C 1
ATOM 1702 O O . GLU A 1 215 ? -18.629 -3.418 28.978 1.00 98.38 215 GLU A O 1
ATOM 1707 N N . ASN A 1 216 ? -16.547 -2.619 28.822 1.00 98.38 216 ASN A N 1
ATOM 1708 C CA . ASN A 1 216 ? -16.364 -2.522 30.270 1.00 98.38 216 ASN A CA 1
ATOM 1709 C C . ASN A 1 216 ? -17.297 -1.476 30.896 1.00 98.38 216 ASN A C 1
ATOM 1711 O O . ASN A 1 216 ? -17.912 -1.741 31.931 1.00 98.38 216 ASN A O 1
ATOM 1715 N N . LEU A 1 217 ? -17.452 -0.315 30.253 1.00 98.31 217 LEU A N 1
ATOM 1716 C CA . LEU A 1 217 ? -18.380 0.724 30.701 1.00 98.31 217 LEU A CA 1
ATOM 1717 C C . LEU A 1 217 ? -19.840 0.258 30.639 1.00 98.31 217 LEU A C 1
ATOM 1719 O O . LEU A 1 217 ? -20.612 0.562 31.546 1.00 98.31 217 LEU A O 1
ATOM 1723 N N . ARG A 1 218 ? -20.226 -0.525 29.623 1.00 97.88 218 ARG A N 1
ATOM 1724 C CA . ARG A 1 218 ? -21.564 -1.138 29.543 1.00 97.88 218 ARG A CA 1
ATOM 1725 C C . ARG A 1 218 ? -21.826 -2.086 30.708 1.00 97.88 218 ARG A C 1
ATOM 1727 O O . ARG A 1 218 ? -22.874 -1.979 31.337 1.00 97.88 218 ARG A O 1
ATOM 1734 N N . LYS A 1 219 ? -20.863 -2.950 31.042 1.00 97.56 219 LYS A N 1
ATOM 1735 C CA . LYS A 1 219 ? -20.958 -3.831 32.220 1.00 97.56 219 LYS A CA 1
ATOM 1736 C C . LYS A 1 219 ? -21.089 -3.031 33.511 1.00 97.56 219 LYS A C 1
ATOM 1738 O O . LYS A 1 219 ? -21.900 -3.365 34.366 1.00 97.56 219 LYS A O 1
ATOM 1743 N N . GLN A 1 220 ? -20.327 -1.946 33.644 1.00 97.75 220 GLN A N 1
ATOM 1744 C CA . GLN A 1 220 ? -20.428 -1.068 34.808 1.00 97.75 220 GLN A CA 1
ATOM 1745 C C . GLN A 1 220 ? -21.799 -0.380 34.892 1.00 97.75 220 GLN A C 1
ATOM 1747 O O . GLN A 1 220 ? -22.354 -0.254 35.982 1.00 97.75 220 GLN A O 1
ATOM 1752 N N . ALA A 1 221 ? -22.368 0.029 33.756 1.00 97.44 221 ALA A N 1
ATOM 1753 C CA . ALA A 1 221 ? -23.690 0.644 33.701 1.00 97.44 221 ALA A CA 1
ATOM 1754 C C . ALA A 1 221 ? -24.815 -0.309 34.151 1.00 97.44 221 ALA A C 1
ATOM 1756 O O . ALA A 1 221 ? -25.842 0.161 34.635 1.00 97.44 221 ALA A O 1
ATOM 1757 N N . GLU A 1 222 ? -24.619 -1.628 34.057 1.00 97.69 222 GLU A N 1
ATOM 1758 C CA . GLU A 1 222 ? -25.586 -2.637 34.510 1.00 97.69 222 GLU A CA 1
ATOM 1759 C C . GLU A 1 222 ? -25.666 -2.769 36.044 1.00 97.69 222 GLU A C 1
ATOM 1761 O O . GLU A 1 222 ? -26.673 -3.233 36.579 1.00 97.69 222 GLU A O 1
ATOM 1766 N N . ILE A 1 223 ? -24.654 -2.288 36.775 1.00 97.50 223 ILE A N 1
ATOM 1767 C CA . ILE A 1 223 ? -24.618 -2.362 38.244 1.00 97.50 223 ILE A CA 1
ATOM 1768 C C . ILE A 1 223 ? -25.778 -1.570 38.866 1.00 97.50 223 ILE A C 1
ATOM 1770 O O . ILE A 1 223 ? -26.390 -2.029 39.827 1.00 97.50 223 ILE A O 1
ATOM 1774 N N . ILE A 1 224 ? -26.112 -0.391 38.326 1.00 96.38 224 ILE A N 1
ATOM 1775 C CA . ILE A 1 224 ? -27.178 0.456 38.888 1.00 96.38 224 ILE A CA 1
ATOM 1776 C C . ILE A 1 224 ? -28.553 -0.236 38.787 1.00 96.38 224 ILE A C 1
ATOM 1778 O O . ILE A 1 224 ? -29.206 -0.361 39.823 1.00 96.38 224 ILE A O 1
ATOM 1782 N N . PRO A 1 225 ? -28.999 -0.735 37.614 1.00 97.62 225 PRO A N 1
ATOM 1783 C CA . PRO A 1 225 ? -30.225 -1.527 37.513 1.00 97.62 225 PRO A CA 1
ATOM 1784 C C . PRO A 1 225 ? -30.258 -2.750 38.437 1.00 97.62 225 PRO A C 1
ATOM 1786 O O . PRO A 1 225 ? -31.291 -3.016 39.049 1.00 97.62 225 PRO A O 1
ATOM 1789 N N . GLN A 1 226 ? -29.142 -3.476 38.571 1.00 97.81 226 GLN A N 1
ATOM 1790 C CA . GLN A 1 226 ? -29.057 -4.636 39.466 1.00 97.81 226 GLN A CA 1
ATOM 1791 C C . GLN A 1 226 ? -29.264 -4.229 40.932 1.00 97.81 226 GLN A C 1
ATOM 1793 O O . GLN A 1 226 ? -30.091 -4.823 41.623 1.00 97.81 226 GLN A O 1
ATOM 1798 N N . LEU A 1 227 ? -28.595 -3.162 41.384 1.00 97.56 227 LEU A N 1
ATOM 1799 C CA . LEU A 1 227 ? -28.788 -2.613 42.729 1.00 97.56 227 LEU A CA 1
ATOM 1800 C C . LEU A 1 227 ? -30.220 -2.110 42.949 1.00 97.56 227 LEU A C 1
ATOM 1802 O O . LEU A 1 227 ? -30.784 -2.324 44.019 1.00 97.56 227 LEU A O 1
ATOM 1806 N N . MET A 1 228 ? -30.838 -1.477 41.946 1.00 97.69 228 MET A N 1
ATOM 1807 C CA . MET A 1 228 ? -32.242 -1.056 42.029 1.00 97.69 228 MET A CA 1
ATOM 1808 C C . MET A 1 228 ? -33.181 -2.252 42.224 1.00 97.69 228 MET A C 1
ATOM 1810 O O . MET A 1 228 ? -34.035 -2.212 43.109 1.00 97.69 228 MET A O 1
ATOM 1814 N N . ALA A 1 229 ? -32.986 -3.334 41.467 1.00 98.00 229 ALA A N 1
ATOM 1815 C CA . ALA A 1 229 ? -33.773 -4.558 41.614 1.00 98.00 229 ALA A CA 1
ATOM 1816 C C . ALA A 1 229 ? -33.579 -5.216 42.996 1.00 98.00 229 ALA A C 1
ATOM 1818 O O . ALA A 1 229 ? -34.535 -5.716 43.596 1.00 98.00 229 ALA A O 1
ATOM 1819 N N . GLU A 1 230 ? -32.359 -5.192 43.541 1.00 98.12 230 GLU A N 1
ATOM 1820 C CA . GLU A 1 230 ? -32.094 -5.648 44.909 1.00 98.12 230 GLU A CA 1
ATOM 1821 C C . GLU A 1 230 ? -32.806 -4.780 45.954 1.00 98.12 230 GLU A C 1
ATOM 1823 O O . GLU A 1 230 ? -33.440 -5.321 46.865 1.00 98.12 230 GLU A O 1
ATOM 1828 N N . CYS A 1 231 ? -32.764 -3.452 45.810 1.00 98.25 231 CYS A N 1
ATOM 1829 C CA . CYS A 1 231 ? -33.490 -2.528 46.681 1.00 98.25 231 CYS A CA 1
ATOM 1830 C C . CYS A 1 231 ? -35.004 -2.780 46.648 1.00 98.25 231 CYS A C 1
ATOM 1832 O O . CYS A 1 231 ? -35.630 -2.819 47.707 1.00 98.25 231 CYS A O 1
ATOM 1834 N N . GLU A 1 232 ? -35.594 -3.007 45.471 1.00 98.25 232 GLU A N 1
ATOM 1835 C CA . GLU A 1 232 ? -37.013 -3.365 45.332 1.00 98.25 232 GLU A CA 1
ATOM 1836 C C . GLU A 1 232 ? -37.335 -4.700 46.023 1.00 98.25 232 GLU A C 1
ATOM 1838 O O . GLU A 1 232 ? -38.294 -4.800 46.792 1.00 98.25 232 GLU A O 1
ATOM 1843 N N . SER A 1 233 ? -36.496 -5.723 45.831 1.00 98.31 233 SER A N 1
ATOM 1844 C CA . SER A 1 233 ? -36.642 -7.028 46.493 1.00 98.31 233 SER A CA 1
ATOM 1845 C C . SER A 1 233 ? -36.581 -6.915 48.019 1.00 98.31 233 SER A C 1
ATOM 1847 O O . SER A 1 233 ? -37.410 -7.489 48.729 1.00 98.31 233 SER A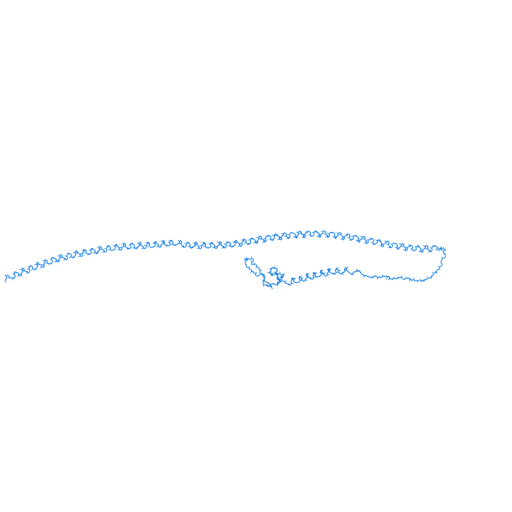 O 1
ATOM 1849 N N . ILE A 1 234 ? -35.637 -6.137 48.552 1.00 98.25 234 ILE A N 1
ATOM 1850 C CA . ILE A 1 234 ? -35.544 -5.874 49.993 1.00 98.25 234 ILE A CA 1
ATOM 1851 C C . ILE A 1 234 ? -36.768 -5.087 50.475 1.00 98.25 234 ILE A C 1
ATOM 1853 O O . ILE A 1 234 ? -37.334 -5.439 51.509 1.00 98.25 234 ILE A O 1
ATOM 1857 N N . GLY A 1 235 ? -37.218 -4.087 49.713 1.00 98.25 235 GLY A N 1
ATOM 1858 C CA . GLY A 1 235 ? -38.418 -3.307 50.017 1.00 98.25 235 GLY A CA 1
ATOM 1859 C C . GLY A 1 235 ? -39.668 -4.179 50.147 1.00 98.25 235 GLY A C 1
ATOM 1860 O O . GLY A 1 235 ? -40.382 -4.086 51.144 1.00 98.25 235 GLY A O 1
ATOM 1861 N N . THR A 1 236 ? -39.894 -5.103 49.208 1.00 98.19 236 THR A N 1
ATOM 1862 C CA . THR A 1 236 ? -41.034 -6.038 49.282 1.00 98.19 236 THR A CA 1
ATOM 1863 C C . THR A 1 236 ? -40.952 -6.978 50.490 1.00 98.19 236 THR A C 1
ATOM 1865 O O . THR A 1 236 ? -41.962 -7.223 51.152 1.00 98.19 236 THR A O 1
ATOM 1868 N N . LYS A 1 237 ? -39.754 -7.476 50.834 1.00 98.38 237 LYS A N 1
ATOM 1869 C CA . LYS A 1 237 ? -39.543 -8.303 52.036 1.00 98.38 237 LYS A CA 1
ATOM 1870 C C . LYS A 1 237 ? -39.795 -7.520 53.321 1.00 98.38 237 LYS A C 1
ATOM 1872 O O . LYS A 1 237 ? -40.395 -8.069 54.244 1.00 98.38 237 LYS A O 1
ATOM 1877 N N . LEU A 1 238 ? -39.352 -6.264 53.378 1.00 98.31 238 LEU A N 1
ATOM 1878 C CA . LEU A 1 238 ? -39.587 -5.380 54.515 1.00 98.31 238 LEU A CA 1
ATOM 1879 C C . LEU A 1 238 ? -41.087 -5.136 54.701 1.00 98.31 238 LEU A C 1
ATOM 1881 O O . LEU A 1 238 ? -41.603 -5.388 55.783 1.00 98.31 238 LEU A O 1
ATOM 1885 N N . GLN A 1 239 ? -41.802 -4.777 53.635 1.00 98.25 239 GLN A N 1
ATOM 1886 C CA . GLN A 1 239 ? -43.250 -4.561 53.677 1.00 98.25 239 GLN A CA 1
ATOM 1887 C C . GLN A 1 239 ? -44.017 -5.823 54.119 1.00 98.25 239 GLN A C 1
ATOM 1889 O O . GLN A 1 239 ? -44.969 -5.749 54.901 1.00 98.25 239 GLN A O 1
ATOM 1894 N N . ALA A 1 240 ? -43.597 -7.005 53.654 1.00 98.25 240 ALA A N 1
ATOM 1895 C CA . ALA A 1 240 ? -44.175 -8.273 54.096 1.00 98.25 240 ALA A CA 1
ATOM 1896 C C . ALA A 1 240 ? -43.922 -8.530 55.593 1.00 98.25 240 ALA A C 1
ATOM 1898 O O . ALA A 1 240 ? -44.819 -8.991 56.304 1.00 98.25 240 ALA A O 1
ATOM 1899 N N . ALA A 1 241 ? -42.719 -8.213 56.084 1.00 98.06 241 ALA A N 1
ATOM 1900 C CA . ALA A 1 241 ? -42.380 -8.322 57.499 1.00 98.06 241 ALA A CA 1
ATOM 1901 C C . ALA A 1 241 ? -43.181 -7.331 58.360 1.00 98.06 241 ALA A C 1
ATOM 1903 O O . ALA A 1 241 ? -43.704 -7.731 59.397 1.00 98.06 241 ALA A O 1
ATOM 1904 N N . GLU A 1 242 ? -43.342 -6.084 57.913 1.00 98.31 242 GLU A N 1
ATOM 1905 C CA . GLU A 1 242 ? -44.169 -5.064 58.572 1.00 98.31 242 GLU A CA 1
ATOM 1906 C C . GLU A 1 242 ? -45.632 -5.505 58.665 1.00 98.31 242 GLU A C 1
ATOM 1908 O O . GLU A 1 242 ? -46.221 -5.466 59.743 1.00 98.31 242 GLU A O 1
ATOM 1913 N N . THR A 1 243 ? -46.197 -6.018 57.568 1.00 98.19 243 THR A N 1
ATOM 1914 C CA . THR A 1 243 ? -47.581 -6.523 57.537 1.00 98.19 243 THR A CA 1
ATOM 1915 C C . THR A 1 243 ? -47.779 -7.666 58.532 1.00 98.19 243 THR A C 1
ATOM 1917 O O . THR A 1 243 ? -48.748 -7.681 59.291 1.00 98.19 243 THR A O 1
ATOM 1920 N N . LYS A 1 244 ? -46.832 -8.610 58.576 1.00 98.25 244 LYS A N 1
ATOM 1921 C CA . LYS A 1 244 ? -46.863 -9.720 59.533 1.00 98.25 244 LYS A CA 1
ATOM 1922 C C . LYS A 1 244 ? -46.712 -9.241 60.977 1.00 98.25 244 LYS A C 1
ATOM 1924 O O . LYS A 1 244 ? -47.308 -9.827 61.876 1.00 98.25 244 LYS A O 1
ATOM 1929 N N . ASN A 1 245 ? -45.922 -8.196 61.212 1.00 98.19 245 ASN A N 1
ATOM 1930 C CA . ASN A 1 245 ? -45.766 -7.627 62.544 1.00 98.19 245 ASN A CA 1
ATOM 1931 C C . ASN A 1 245 ? -47.077 -6.982 63.024 1.00 98.19 245 ASN A C 1
ATOM 1933 O O . ASN A 1 245 ? -47.518 -7.278 64.129 1.00 98.19 245 ASN A O 1
ATOM 1937 N N . ILE A 1 246 ? -47.759 -6.224 62.157 1.00 98.25 246 ILE A N 1
ATOM 1938 C CA . ILE A 1 246 ? -49.094 -5.660 62.433 1.00 98.25 246 ILE A CA 1
ATOM 1939 C C . ILE A 1 246 ? -50.106 -6.772 62.759 1.00 98.25 246 ILE A C 1
ATOM 1941 O O . ILE A 1 246 ? -50.882 -6.655 63.708 1.00 98.25 246 ILE A O 1
ATOM 1945 N N . GLU A 1 247 ? -50.092 -7.879 62.008 1.00 98.00 247 GLU A N 1
ATOM 1946 C CA . GLU A 1 247 ? -50.960 -9.037 62.274 1.00 98.00 247 GLU A CA 1
ATOM 1947 C C . GLU A 1 247 ? -50.690 -9.650 63.660 1.00 98.00 247 GLU A C 1
ATOM 1949 O O . GLU A 1 247 ? -51.622 -9.949 64.414 1.00 98.00 247 GLU A O 1
ATOM 1954 N N . LEU A 1 248 ? -49.413 -9.818 64.022 1.00 97.94 248 LEU A N 1
ATOM 1955 C CA . LEU A 1 248 ? -49.012 -10.346 65.325 1.00 97.94 248 LEU A CA 1
ATOM 1956 C C . LEU A 1 248 ? -49.370 -9.396 66.471 1.00 97.94 248 LEU A C 1
ATOM 1958 O O . LEU A 1 248 ? -49.868 -9.866 67.492 1.00 97.94 248 LEU A O 1
ATOM 1962 N N . GLU A 1 249 ? -49.173 -8.088 66.308 1.00 97.88 249 GLU A N 1
ATOM 1963 C CA . GLU A 1 249 ? -49.598 -7.069 67.276 1.00 97.88 249 GLU A CA 1
ATOM 1964 C C . GLU A 1 249 ? -51.114 -7.123 67.506 1.00 97.88 249 GLU A C 1
ATOM 1966 O O . GLU A 1 249 ? -51.565 -7.157 68.654 1.00 97.88 249 GLU A O 1
ATOM 1971 N N . GLY A 1 250 ? -51.906 -7.235 66.434 1.00 98.06 250 GLY A N 1
ATOM 1972 C CA . GLY A 1 250 ? -53.357 -7.412 66.527 1.00 98.06 250 GLY A CA 1
ATOM 1973 C C . GLY A 1 250 ? -53.750 -8.691 67.271 1.00 98.06 250 GLY A C 1
ATOM 1974 O O . GLY A 1 250 ? -54.635 -8.679 68.129 1.00 98.06 250 GLY A O 1
ATOM 1975 N N . ARG A 1 251 ? -53.050 -9.799 67.009 1.00 98.06 251 ARG A N 1
ATOM 1976 C CA . ARG A 1 251 ? -53.266 -11.071 67.712 1.00 98.06 251 ARG A CA 1
ATOM 1977 C C . ARG A 1 251 ? -52.887 -10.990 69.193 1.00 98.06 251 ARG A C 1
ATOM 1979 O O . ARG A 1 251 ? -53.595 -11.559 70.022 1.00 98.06 251 ARG A O 1
ATOM 1986 N N . ILE A 1 252 ? -51.805 -10.289 69.533 1.00 97.94 252 ILE A N 1
ATOM 1987 C CA . ILE A 1 252 ? -51.412 -10.028 70.925 1.00 97.94 252 ILE A CA 1
ATOM 1988 C C . ILE A 1 252 ? -52.499 -9.215 71.632 1.00 97.94 252 ILE A C 1
ATOM 1990 O O . ILE A 1 252 ? -52.914 -9.601 72.721 1.00 97.94 252 ILE A O 1
ATOM 1994 N N . ALA A 1 253 ? -53.016 -8.151 71.011 1.00 97.81 253 ALA A N 1
ATOM 1995 C CA . ALA A 1 253 ? -54.087 -7.335 71.587 1.00 97.81 253 ALA A CA 1
ATOM 1996 C C . ALA A 1 253 ? -55.383 -8.136 71.830 1.00 97.81 253 ALA A C 1
ATOM 1998 O O . ALA A 1 253 ? -56.017 -7.991 72.879 1.00 97.81 253 ALA A O 1
ATOM 1999 N N . GLY A 1 254 ? -55.751 -9.023 70.898 1.00 97.88 254 GLY A N 1
ATOM 2000 C CA . GLY A 1 254 ? -56.885 -9.936 71.068 1.00 97.88 254 GLY A CA 1
ATOM 2001 C C . GLY A 1 254 ? -56.700 -10.878 72.260 1.00 97.88 254 GLY A C 1
ATOM 2002 O O . GLY A 1 254 ? -57.552 -10.932 73.143 1.00 97.88 254 GLY A O 1
ATOM 2003 N N . LEU A 1 255 ? -55.541 -11.541 72.349 1.00 97.69 255 LEU A N 1
ATOM 2004 C CA . LEU A 1 255 ? -55.213 -12.414 73.483 1.00 97.69 255 LEU A CA 1
ATOM 2005 C C . LEU A 1 255 ? -55.172 -11.656 74.817 1.00 97.69 255 LEU A C 1
ATOM 2007 O O . LEU A 1 255 ? -55.582 -12.200 75.840 1.00 97.69 255 LEU A O 1
ATOM 2011 N N . GLN A 1 256 ? -54.696 -10.410 74.819 1.00 97.88 256 GLN A N 1
ATOM 2012 C CA . GLN A 1 256 ? -54.698 -9.554 76.005 1.00 97.88 256 GLN A CA 1
ATOM 2013 C C . GLN A 1 256 ? -56.131 -9.307 76.503 1.00 97.88 256 GLN A C 1
ATOM 2015 O O . GLN A 1 256 ? -56.397 -9.450 77.695 1.00 97.88 256 GLN A O 1
ATOM 2020 N N . THR A 1 257 ? -57.057 -9.020 75.582 1.00 97.44 257 THR A N 1
ATOM 2021 C CA . THR A 1 257 ? -58.485 -8.827 75.887 1.00 97.44 257 THR A CA 1
ATOM 2022 C C . THR A 1 257 ? -59.105 -10.097 76.472 1.00 97.44 257 THR A C 1
ATOM 2024 O O . THR A 1 257 ? -59.755 -10.038 77.514 1.00 97.44 257 THR A O 1
ATOM 2027 N N . ASP A 1 258 ? -58.842 -11.262 75.869 1.00 97.75 258 ASP A N 1
ATOM 2028 C CA . ASP A 1 258 ? -59.336 -12.554 76.367 1.00 97.75 258 ASP A CA 1
ATOM 2029 C C . ASP A 1 258 ? -58.823 -12.868 77.787 1.00 97.75 258 ASP A C 1
ATOM 2031 O O . ASP A 1 258 ? -59.558 -13.401 78.629 1.00 97.75 258 ASP A O 1
ATOM 2035 N N . ILE A 1 259 ? -57.555 -12.540 78.069 1.00 97.50 259 ILE A N 1
ATOM 2036 C CA . ILE A 1 259 ? -56.952 -12.688 79.400 1.00 97.50 259 ILE A CA 1
ATOM 2037 C C . ILE A 1 259 ? -57.654 -11.777 80.411 1.00 97.50 259 ILE A C 1
ATOM 2039 O O . ILE A 1 259 ? -58.001 -12.246 81.499 1.00 97.50 259 ILE A O 1
ATOM 2043 N N . ASP A 1 260 ? -57.880 -10.508 80.071 1.00 97.25 260 ASP A N 1
ATOM 2044 C CA . ASP A 1 260 ? -58.540 -9.541 80.953 1.00 97.25 260 ASP A CA 1
ATOM 2045 C C . ASP A 1 260 ? -59.996 -9.942 81.247 1.00 97.25 260 ASP A C 1
ATOM 2047 O O . ASP A 1 260 ? -60.401 -9.970 82.415 1.00 97.25 260 ASP A O 1
ATOM 2051 N N . ASP A 1 261 ? -60.745 -10.378 80.230 1.00 97.62 261 ASP A N 1
ATOM 2052 C CA . ASP A 1 261 ? -62.102 -10.922 80.366 1.00 97.62 261 ASP A CA 1
ATOM 2053 C C . ASP A 1 261 ? -62.137 -12.153 81.283 1.00 97.62 261 ASP A C 1
ATOM 2055 O O . ASP A 1 261 ? -62.997 -12.279 82.164 1.00 97.62 261 ASP A O 1
ATOM 2059 N N . SER A 1 262 ? -61.195 -13.083 81.096 1.00 97.44 262 SER A N 1
ATOM 2060 C CA . SER A 1 262 ? -61.057 -14.273 81.940 1.00 97.44 262 SER A CA 1
ATOM 2061 C C . SER A 1 262 ? -60.748 -13.894 83.392 1.00 97.44 262 SER A C 1
ATOM 2063 O O . SER A 1 262 ? -61.365 -14.417 84.326 1.00 97.44 262 SER A O 1
ATOM 2065 N N . ARG A 1 263 ? -59.861 -12.915 83.600 1.00 97.12 263 ARG A N 1
ATOM 2066 C CA . ARG A 1 263 ? -59.486 -12.397 84.922 1.00 97.12 263 ARG A CA 1
ATOM 2067 C C . ARG A 1 263 ? -60.656 -11.699 85.616 1.00 97.12 263 ARG A C 1
ATOM 2069 O O . ARG A 1 263 ? -60.856 -11.902 86.816 1.00 97.12 263 ARG A O 1
ATOM 2076 N N . GLN A 1 264 ? -61.462 -10.933 84.878 1.00 97.44 264 GLN A N 1
ATOM 2077 C CA . GLN A 1 264 ? -62.685 -10.313 85.388 1.00 97.44 264 GLN A CA 1
ATOM 2078 C C . GLN A 1 264 ? -63.720 -11.372 85.790 1.00 97.44 264 GLN A C 1
ATOM 2080 O O . GLN A 1 264 ? -64.249 -11.317 86.903 1.00 97.44 264 GLN A O 1
ATOM 2085 N N . LYS A 1 265 ? -63.971 -12.377 84.937 1.00 97.25 265 LYS A N 1
ATOM 2086 C CA . LYS A 1 265 ? -64.869 -13.507 85.248 1.00 97.25 265 LYS A CA 1
ATOM 2087 C C . LYS A 1 265 ? -64.409 -14.269 86.490 1.00 97.25 265 LYS A C 1
ATOM 2089 O O . LYS A 1 265 ? -65.221 -14.550 87.371 1.00 97.25 265 LYS A O 1
ATOM 2094 N N . GLN A 1 266 ? -63.109 -14.550 86.601 1.00 96.56 266 GLN A N 1
ATOM 2095 C CA . GLN A 1 266 ? -62.520 -15.176 87.785 1.00 96.56 266 GLN A CA 1
ATOM 2096 C C . GLN A 1 266 ? -62.716 -14.310 89.041 1.00 96.56 266 GLN A C 1
ATOM 2098 O O . GLN A 1 266 ? -63.044 -14.836 90.105 1.00 96.56 266 GLN A O 1
ATOM 2103 N N . GLY A 1 267 ? -62.546 -12.988 88.931 1.00 96.19 267 GLY A N 1
ATOM 2104 C CA . GLY A 1 267 ? -62.800 -12.034 90.013 1.00 96.19 267 GLY A CA 1
ATOM 2105 C C . GLY A 1 267 ? -64.257 -12.037 90.483 1.00 96.19 267 GLY A C 1
ATOM 2106 O O . GLY A 1 267 ? -64.504 -12.128 91.686 1.00 96.19 267 GLY A O 1
ATOM 2107 N N . ASN A 1 268 ? -65.210 -12.022 89.546 1.00 95.94 268 ASN A N 1
ATOM 2108 C CA . ASN A 1 268 ? -66.643 -12.112 89.839 1.00 95.94 268 ASN A CA 1
ATOM 2109 C C . ASN A 1 268 ? -66.980 -13.420 90.567 1.00 95.94 268 ASN A C 1
ATOM 2111 O O . ASN A 1 268 ? -67.581 -13.381 91.639 1.00 95.94 268 ASN A O 1
ATOM 2115 N N . MET A 1 269 ? -66.506 -14.557 90.046 1.00 97.06 269 MET A N 1
ATOM 2116 C CA . MET A 1 269 ? -66.690 -15.879 90.658 1.00 97.06 269 MET A CA 1
ATOM 2117 C C . MET A 1 269 ? -66.116 -15.933 92.081 1.00 97.06 269 MET A C 1
ATOM 2119 O O . MET A 1 269 ? -66.757 -16.421 93.008 1.00 97.06 269 MET A O 1
ATOM 2123 N N . LYS A 1 270 ? -64.912 -15.385 92.289 1.00 96.81 270 LYS A N 1
ATOM 2124 C CA . LYS A 1 270 ? -64.296 -15.292 93.620 1.00 96.81 270 LYS A CA 1
ATOM 2125 C C . LYS A 1 270 ? -65.127 -14.423 94.572 1.00 96.81 270 LYS A C 1
ATOM 2127 O O . LYS A 1 270 ? -65.234 -14.748 95.753 1.00 96.81 270 LYS A O 1
ATOM 2132 N N . GLY A 1 271 ? -65.709 -13.333 94.072 1.00 96.62 271 GLY A N 1
ATOM 2133 C CA . GLY A 1 271 ? -66.612 -12.467 94.829 1.00 96.62 271 GLY A CA 1
ATOM 2134 C C . GLY A 1 271 ? -67.912 -13.167 95.231 1.00 96.62 271 GLY A C 1
ATOM 2135 O O . GLY A 1 271 ? -68.332 -13.053 96.379 1.00 96.62 271 GLY A O 1
ATOM 2136 N N . GLU A 1 272 ? -68.525 -13.927 94.323 1.00 96.56 272 GLU A N 1
ATOM 2137 C CA . GLU A 1 272 ? -69.698 -14.760 94.622 1.00 96.56 272 GLU A CA 1
ATOM 2138 C C . GLU A 1 272 ? -69.376 -15.836 95.660 1.00 96.56 272 GLU A C 1
ATOM 2140 O O . GLU A 1 272 ? -70.105 -15.971 96.641 1.00 96.56 272 GLU A O 1
ATOM 2145 N N . LEU A 1 273 ? -68.246 -16.535 95.508 1.00 96.81 273 LEU A N 1
ATOM 2146 C CA . LEU A 1 273 ? -67.797 -17.539 96.472 1.00 96.81 273 LEU A CA 1
ATOM 2147 C C . LEU A 1 273 ? -67.577 -16.932 97.863 1.00 96.81 273 LEU A C 1
ATOM 2149 O O . LEU A 1 273 ? -67.949 -17.541 98.862 1.00 96.81 273 LEU A O 1
ATOM 2153 N N . LYS A 1 274 ? -67.020 -15.716 97.932 1.00 96.62 274 LYS A N 1
ATOM 2154 C CA . LYS A 1 274 ? -66.870 -14.984 99.194 1.00 96.62 274 LYS A CA 1
ATOM 2155 C C . LYS A 1 274 ? -68.226 -14.682 99.834 1.00 96.62 274 LYS A C 1
ATOM 2157 O O . LYS A 1 274 ? -68.390 -14.978 101.006 1.00 96.62 274 LYS A O 1
ATOM 2162 N N . LYS A 1 275 ? -69.208 -14.187 99.070 1.00 96.56 275 LYS A N 1
ATOM 2163 C CA . LYS A 1 275 ? -70.574 -13.957 99.581 1.00 96.56 275 LYS A CA 1
ATOM 2164 C C . LYS A 1 275 ? -71.212 -15.244 100.106 1.00 96.56 275 LYS A C 1
ATOM 2166 O O . LYS A 1 275 ? -71.833 -15.221 101.160 1.00 96.56 275 LYS A O 1
ATOM 2171 N N . PHE A 1 276 ? -71.065 -16.359 99.385 1.00 96.38 276 PHE A N 1
ATOM 2172 C CA . PHE A 1 276 ? -71.539 -17.663 99.856 1.00 96.38 276 PHE A CA 1
ATOM 2173 C C . PHE A 1 276 ? -70.860 -18.085 101.161 1.00 96.38 276 PHE A C 1
ATOM 2175 O O . PHE A 1 276 ? -71.547 -18.571 102.055 1.00 96.38 276 PHE A O 1
ATOM 2182 N N . MET A 1 277 ? -69.544 -17.883 101.276 1.00 95.44 277 MET A N 1
ATOM 2183 C CA . MET A 1 277 ? -68.796 -18.156 102.504 1.00 95.44 277 MET A CA 1
ATOM 2184 C C . MET A 1 277 ? -69.301 -17.292 103.665 1.00 95.44 277 MET A C 1
ATOM 2186 O O . MET A 1 277 ? -69.645 -17.840 104.701 1.00 95.44 277 MET A O 1
ATOM 2190 N N . ASP A 1 278 ? -69.451 -15.979 103.460 1.00 95.44 278 ASP A N 1
ATOM 2191 C CA . ASP A 1 278 ? -69.943 -15.050 104.485 1.00 95.44 278 ASP A CA 1
ATOM 2192 C C . ASP A 1 278 ? -71.370 -15.441 104.959 1.00 95.44 278 ASP A C 1
ATOM 2194 O O . ASP A 1 278 ? -71.683 -15.365 106.146 1.00 95.44 278 ASP A O 1
ATOM 2198 N N . ILE A 1 279 ? -72.240 -15.921 104.052 1.00 96.12 279 ILE A N 1
ATOM 2199 C CA . ILE A 1 279 ? -73.570 -16.466 104.401 1.00 96.12 279 ILE A CA 1
ATOM 2200 C C . ILE A 1 279 ? -73.448 -17.757 105.223 1.00 96.12 279 ILE A C 1
ATOM 2202 O O . ILE A 1 279 ? -74.218 -17.959 106.162 1.00 96.12 279 ILE A O 1
ATOM 2206 N N . LEU A 1 280 ? -72.537 -18.662 104.850 1.00 95.44 280 LEU A N 1
ATOM 2207 C CA . LEU A 1 280 ? -72.309 -19.909 105.583 1.00 95.44 280 LEU A CA 1
ATOM 2208 C C . LEU A 1 280 ? -71.775 -19.641 106.990 1.00 95.44 280 LEU A C 1
ATOM 2210 O O . LEU A 1 280 ? -72.291 -20.243 107.926 1.00 95.44 280 LEU A O 1
ATOM 2214 N N . ASP A 1 281 ? -70.811 -18.733 107.136 1.00 96.12 281 ASP A N 1
ATOM 2215 C CA . ASP A 1 281 ? -70.279 -18.305 108.432 1.00 96.12 281 ASP A CA 1
ATOM 2216 C C . ASP A 1 281 ? -71.407 -17.746 109.313 1.00 96.12 281 ASP A C 1
ATOM 2218 O O . ASP A 1 281 ? -71.599 -18.215 110.433 1.00 96.12 281 ASP A O 1
ATOM 2222 N N . GLY A 1 282 ? -72.258 -16.867 108.767 1.00 94.50 282 GLY A N 1
ATOM 2223 C CA . GLY A 1 282 ? -73.442 -16.375 109.480 1.00 94.50 282 GLY A CA 1
ATOM 2224 C C . GLY A 1 282 ? -74.407 -17.492 109.906 1.00 94.50 282 GLY A C 1
ATOM 2225 O O . GLY A 1 282 ? -74.881 -17.510 111.039 1.00 94.50 282 GLY A O 1
ATOM 2226 N N . LYS A 1 283 ? -74.657 -18.489 109.044 1.00 94.56 283 LYS A N 1
ATOM 2227 C CA . LYS A 1 283 ? -75.471 -19.663 109.415 1.00 94.56 283 LYS A CA 1
ATOM 2228 C C . LYS A 1 283 ? -74.816 -20.539 110.485 1.00 94.56 283 LYS A C 1
ATOM 2230 O O . LYS A 1 283 ? -75.524 -21.168 111.272 1.00 94.56 283 LYS A O 1
ATOM 2235 N N . ILE A 1 284 ? -73.488 -20.643 110.492 1.00 94.19 284 ILE A N 1
ATOM 2236 C CA . ILE A 1 284 ? -72.737 -21.364 111.525 1.00 94.19 284 ILE A CA 1
ATOM 2237 C C . ILE A 1 284 ? -72.899 -20.649 112.870 1.00 94.19 284 ILE A C 1
ATOM 2239 O O . ILE A 1 284 ? -73.168 -21.325 113.866 1.00 94.19 284 ILE A O 1
ATOM 2243 N N . ASP A 1 285 ? -72.812 -19.318 112.889 1.00 92.94 285 ASP A N 1
ATOM 2244 C CA . ASP A 1 285 ? -73.045 -18.502 114.084 1.00 92.94 285 ASP A CA 1
ATOM 2245 C C . ASP A 1 285 ? -74.475 -18.693 114.621 1.00 92.94 285 ASP A C 1
ATOM 2247 O O . ASP A 1 285 ? -74.646 -19.029 115.795 1.00 92.94 285 ASP A O 1
ATOM 2251 N N . GLU A 1 286 ? -75.498 -18.617 113.759 1.00 93.19 286 GLU A N 1
ATOM 2252 C CA . GLU A 1 286 ? -76.902 -18.891 114.123 1.00 93.19 286 GLU A CA 1
ATOM 2253 C C . GLU A 1 286 ? -77.088 -20.302 114.715 1.00 93.19 286 GLU A C 1
ATOM 2255 O O . GLU A 1 286 ? -77.757 -20.488 115.735 1.00 93.19 286 GLU A O 1
ATOM 2260 N N . LEU A 1 287 ? -76.477 -21.327 114.106 1.00 92.12 287 LEU A N 1
ATOM 2261 C CA . LEU A 1 287 ? -76.503 -22.699 114.625 1.00 92.12 287 LEU A CA 1
ATOM 2262 C C . LEU A 1 287 ? -75.783 -22.824 115.974 1.00 92.12 287 LEU A C 1
ATOM 2264 O O . LEU A 1 287 ? -76.209 -23.610 116.828 1.00 92.12 287 LEU A O 1
ATOM 2268 N N . HIS A 1 288 ? -74.685 -22.092 116.176 1.00 89.88 288 HIS A N 1
ATOM 2269 C CA . HIS A 1 288 ? -73.980 -22.033 117.454 1.00 89.88 288 HIS A CA 1
ATOM 2270 C C . HIS A 1 288 ? -74.839 -21.380 118.540 1.00 89.88 288 HIS A C 1
ATOM 2272 O O . HIS A 1 288 ? -74.921 -21.934 119.640 1.00 89.88 288 HIS A O 1
ATOM 2278 N N . GLU A 1 289 ? -75.516 -20.272 118.237 1.00 89.62 289 GLU A N 1
ATOM 2279 C CA . GLU A 1 289 ? -76.475 -19.629 119.141 1.00 89.62 289 GLU A CA 1
ATOM 2280 C C . GLU A 1 289 ? -77.640 -20.562 119.480 1.00 89.62 289 GLU A C 1
ATOM 2282 O O . GLU A 1 289 ? -77.955 -20.753 120.656 1.00 89.62 289 GLU A O 1
ATOM 2287 N N . PHE A 1 290 ? -78.228 -21.221 118.477 1.00 88.50 290 PHE A N 1
ATOM 2288 C CA . PHE A 1 290 ? -79.306 -22.189 118.676 1.00 88.50 290 PHE A CA 1
ATOM 2289 C C . PHE A 1 290 ? -78.872 -23.346 119.584 1.00 88.50 290 PHE A C 1
ATOM 2291 O O . PHE A 1 290 ? -79.581 -23.709 120.522 1.00 88.50 290 PHE A O 1
ATOM 2298 N N . ARG A 1 291 ? -77.671 -23.896 119.364 1.00 88.56 291 ARG A N 1
ATOM 2299 C CA . ARG A 1 291 ? -77.096 -24.951 120.211 1.00 88.56 291 ARG A CA 1
ATOM 2300 C C . ARG A 1 291 ? -76.886 -24.476 121.649 1.00 88.56 291 ARG A C 1
ATOM 2302 O O . ARG A 1 291 ? -77.214 -25.213 122.572 1.00 88.56 291 ARG A O 1
ATOM 2309 N N . GLN A 1 292 ? -76.366 -23.264 121.855 1.00 85.00 292 GLN A N 1
ATOM 2310 C CA . GLN A 1 292 ? -76.221 -22.688 123.197 1.00 85.00 292 GLN A CA 1
ATOM 2311 C C . GLN A 1 292 ? -77.581 -22.455 123.872 1.00 85.00 292 GLN A C 1
ATOM 2313 O O . GLN A 1 292 ? -77.719 -22.723 125.065 1.00 85.00 292 GLN A O 1
ATOM 2318 N N . GLY A 1 293 ? -78.583 -21.995 123.118 1.00 82.31 293 GLY A N 1
ATOM 2319 C CA . GLY A 1 293 ? -79.962 -21.845 123.583 1.00 82.31 293 GLY A CA 1
ATOM 2320 C C . GLY A 1 293 ? -80.576 -23.175 124.022 1.00 82.31 293 GLY A C 1
ATOM 2321 O O . GLY A 1 293 ? -81.120 -23.263 125.121 1.00 82.31 293 GLY A O 1
ATOM 2322 N N . LEU A 1 294 ? -80.412 -24.234 123.223 1.00 79.56 294 LEU A N 1
ATOM 2323 C CA . LEU A 1 294 ? -80.825 -25.593 123.590 1.00 79.56 294 LEU A CA 1
ATOM 2324 C C . LEU A 1 294 ? -80.094 -26.112 124.836 1.00 79.56 294 LEU A C 1
ATOM 2326 O O . LEU A 1 294 ? -80.729 -26.702 125.705 1.00 79.56 294 LEU A O 1
ATOM 2330 N N . SER A 1 295 ? -78.786 -25.865 124.964 1.00 80.75 295 SER A N 1
ATOM 2331 C CA . SER A 1 295 ? -78.027 -26.241 126.165 1.00 80.75 295 SER A CA 1
ATOM 2332 C C . SER A 1 295 ? -78.512 -25.520 127.426 1.00 80.75 295 SER A C 1
ATOM 2334 O O . SER A 1 295 ? -78.517 -26.128 128.491 1.00 80.75 295 SER A O 1
ATOM 2336 N N . LYS A 1 296 ? -78.951 -24.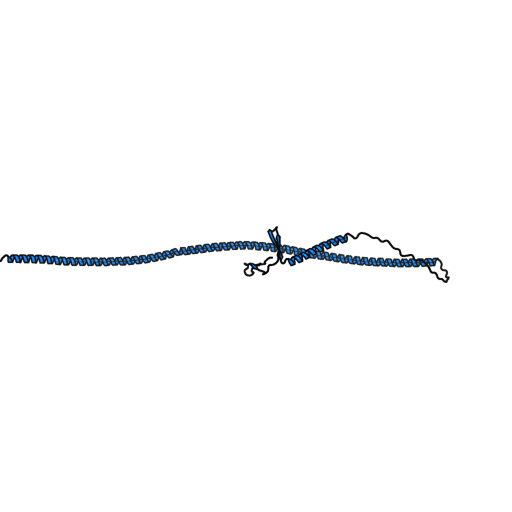255 127.327 1.00 73.94 296 LYS A N 1
ATOM 2337 C CA . LYS A 1 296 ? -79.582 -23.532 128.448 1.00 73.94 296 LYS A CA 1
ATOM 2338 C C . LYS A 1 296 ? -80.939 -24.134 128.820 1.00 73.94 296 LYS A C 1
ATOM 2340 O O . LYS A 1 296 ? -81.205 -24.318 129.998 1.00 73.94 296 LYS A O 1
ATOM 2345 N N . LEU A 1 297 ? -81.749 -24.521 127.833 1.00 66.62 297 LEU A N 1
ATOM 2346 C CA . LEU A 1 297 ? -83.047 -25.169 128.060 1.00 66.62 297 LEU A CA 1
ATOM 2347 C C . LEU A 1 297 ? -82.918 -26.582 128.670 1.00 66.62 297 LEU A C 1
ATOM 2349 O O . LEU A 1 297 ? -83.830 -27.049 129.342 1.00 66.62 297 LEU A O 1
ATOM 2353 N N . GLY A 1 298 ? -81.787 -27.260 128.447 1.00 59.44 298 GLY A N 1
ATOM 2354 C CA . GLY A 1 298 ? -81.453 -28.543 129.075 1.00 59.44 298 GLY A CA 1
ATOM 2355 C C . GLY A 1 298 ? -80.820 -28.440 130.468 1.00 59.44 298 GLY A C 1
ATOM 2356 O O . GLY A 1 298 ? -80.679 -29.465 131.124 1.00 59.44 298 GLY A O 1
ATOM 2357 N N . ALA A 1 299 ? -80.430 -27.241 130.917 1.00 55.34 299 ALA A N 1
ATOM 2358 C CA . ALA A 1 299 ? -79.879 -27.001 132.254 1.00 55.34 299 ALA A CA 1
ATOM 2359 C C . ALA A 1 299 ? -80.954 -26.627 133.299 1.00 55.34 299 ALA A C 1
ATOM 2361 O O . ALA A 1 299 ? -80.660 -26.651 134.491 1.00 55.34 299 ALA A O 1
ATOM 2362 N N . ASP A 1 300 ? -82.181 -26.326 132.857 1.00 52.09 300 ASP A N 1
ATOM 2363 C CA . ASP A 1 300 ? -83.329 -25.948 133.699 1.00 52.09 300 ASP A CA 1
ATOM 2364 C C . ASP A 1 300 ? -84.308 -27.122 133.974 1.00 52.09 300 ASP A C 1
ATOM 2366 O O . ASP A 1 300 ? -85.480 -26.892 134.275 1.00 52.09 300 ASP A O 1
ATOM 2370 N N . ASN A 1 301 ? -83.843 -28.379 133.891 1.00 42.56 301 ASN A N 1
ATOM 2371 C CA . ASN A 1 301 ? -84.600 -29.597 134.242 1.00 42.56 301 ASN A CA 1
ATOM 2372 C C . ASN A 1 301 ? -83.829 -30.488 135.223 1.00 42.56 301 ASN A C 1
ATOM 2374 O O . ASN A 1 301 ? -82.649 -30.791 134.936 1.00 42.56 301 ASN A O 1
#

InterPro domains:
  IPR000697 WH1/EVH1 domain [PF00568] (2-42)
  IPR011993 PH-like domain superfamily [G3DSA:2.30.29.30] (1-47)
  IPR045027 Homer family [PTHR10918] (44-299)

Organism: Oryzias latipes (NCBI:txid8090)

Secondary structure (DSSP, 8-state):
-B--EEE-TTTSS-EEES-SSPBPEEEEEEGGGTEEEEEEESHHHHHHHHHHHHHHHHHHHHHHHHHHHTTSS------------------------------HHHHHHHHHHHHHHHHHHHHHHHHHHHHHHHHHHHHHHHHHHHHHHHHHHHHHHHHHHHHHHHHHHHHHHHHHHHHHHHHHHHHHHHHHHHHHHHHHHHHHHHHHHHHHHHHHHHHHHHHHHHHHHHHHHHHHHHHHHHHHHHHHHHHHHHHHHHHHHHHHHHHHHHHHHHHHHHHHHHHHHHHHHHHHHHHHHTT--

Sequence (301 aa):
MAHVFQIDPSTKKNWVPASRQSVTVSYFYDSSRNSYRIISVDGTKFAEKFQEVKDAAKLARDKSQEKGETLSNHSQESGRETPSSNQASSINGTDDEKISIVTPEAAVLKNENERLKTAVEQSNTNAKKWETELQTLRENNARLVDALQESSANVESWKKQLSVCKEESDTLIQKIAELEAQCNEANQEKQKNAQLTIRVQELEAELQDKEQELENLRKQAEIIPQLMAECESIGTKLQAAETKNIELEGRIAGLQTDIDDSRQKQGNMKGELKKFMDILDGKIDELHEFRQGLSKLGADN

pLDDT: mean 85.56, std 19.37, range [29.2, 98.75]

Foldseek 3Di:
DAWDWDQDPVPSPDTDTPDPDGWDWDWDQDPVVRDIDTPDTRVPVVVVVVVVVVVVVVVVVVVVVVVVVVVPDDDDDDDDDDDDDDDDDDDDDDDDDDDDDDPPVVVVVVVVVVVVVVVVVVVVVVVVVVVVVVVVVVVVVVVVVVVVVVVVVVVVVVVVVVVVVVVVVVVVVVVVVVVVVVVVVVVVVVVVVVVVVVVVVVVVVVVVVVVVVVVVVVVVVVVVVVVVVVVVVVVVVVVVVVVVVVVVVVVVVVVVVVVVVVVVVVVVVVVVVVVVVVVVVVVVVVVVVVVVVVVVVVVVD